Protein 6IEV (pdb70)

Foldseek 3Di:
DFDQPPAEDQAPVRVQVVQLAQFKEKEWEAADDDPCVVVLRVLRVVVCVVDPRYHYYYYHCVNYVVNCVVVVPDDPGKMWIGGNNHTDDIDDDSPCVVVVVSVVVVVDDDD/DFAAEDQEPVRVQVVLLAQQKEKEWEAAPPDVVQVVLRVLVVVLVVVPPSYGYYYYHCVNYVVVCVVVVPDAPGKMWMGGNSRTQDIDHDSCSVVVSVSVVVVVD/DFAAEDQELVVVQVVLLAQQKEKEWEAADVDVCPVVLGVLVVVLVVVPPRYGYYYYHCVNYVVNCVVVVPDDPGKMWMGGNSRTDDIDHDSPVVVVSVSVVVVVD

Sequence (321 aa):
NVKPSPHVIMSLEELREATASNRISVIVFTLPDSKRSNEIKEKLRKLAEVFPDVDTYSVDTSTNPEAREWYNITSVPTFVIEKGGEPLGEVKGPDIDKLRVTLDELLARKLPSPHVIMSLEELREATASNRISVIVFTLPDSKRSNEIKEKLRKLAEVFPDVDTYSVDTSTNPEAREWYNITSVPTFVIEKGGEPLGEVKGPDIDKLRVTLDELLAPSPHVIMSLEELREATASNRISVIVFTLPDSKRSNEIKEKLRKLAEVFPDVDTYSVDTSTNPEAREWYNITSVPTFVIEKGGEPLGEVKGPDIDKLRVTLDELLA

B-factor: mean 55.32, std 21.34, range [22.24, 131.74]

Radius of gyration: 21.72 Å; Cα contacts (8 Å, |Δi|>4): 587; chains: 3; bounding box: 61×36×60 Å

Solvent-accessible surface area: 16791 Å² total; per-residue (Å²): 128,38,144,108,23,13,76,89,4,150,46,34,116,52,0,112,138,25,3,67,41,112,99,18,1,0,0,0,0,15,73,84,140,46,201,92,22,102,109,4,56,88,66,0,86,94,4,6,20,12,8,101,86,8,26,5,24,5,0,41,13,69,100,11,64,110,0,84,105,131,31,119,3,106,58,51,10,1,0,6,0,6,85,34,40,118,92,73,20,80,7,124,22,52,64,19,80,120,0,32,71,27,0,2,82,60,65,16,160,137,122,137,80,6,97,92,5,152,42,32,105,54,0,114,119,20,4,61,42,116,98,10,1,0,0,0,0,6,53,66,109,40,137,168,9,53,107,9,51,74,80,0,50,13,0,18,67,31,13,118,91,11,41,11,27,4,0,31,9,68,95,5,63,104,0,91,128,138,25,119,6,56,4,6,22,3,0,6,1,9,82,32,39,109,90,68,20,104,3,68,0,41,3,20,14,43,0,9,65,30,0,55,116,68,94,121,135,64,4,67,57,1,9,19,35,77,15,0,113,34,14,4,8,13,92,89,15,1,1,0,0,0,5,77,65,131,50,182,160,7,92,100,10,40,92,104,0,87,147,16,12,130,113,10,113,88,11,41,10,27,5,0,40,10,67,49,3,78,74,0,93,124,144,30,108,4,93,58,49,28,1,0,6,0,9,81,8,28,110,91,67,22,85,4,116,20,71,56,19,78,111,0,95,89,35,0,73,134,66,86,117

CATH classification: 3.40.30.10

Secondary structure (DSSP, 8-state):
---SSSEEP--HHHHHHHHTSSSEEEEEEE-TT-TTHHHHHHHHHHHHHH-TTEEEEEEETTT-HHHHHHTT--SSSEEEEEETTEEEEEEESS-HHHHHHHHHHHHSEE-/-PPEEP--HHHHHHHHTSSSEEEEEEE-TT-HHHHHHHHHHHHHHHT-TTEEEEEEETTT-HHHHHHTT--EESEEEEEETTEEEEEEESS-HHHHHHHHHHHH-/--PEEP--HHHHHHHHTSSSEEEEEEE-TT-TTHHHHHHHHHHHHTT-TTEEEEEEETTT-HHHHHHTT--SSSEEEEEETTEEEEEEESS-HHHHHHHHHHHH-

Structure (mmCIF, N/CA/C/O backbone):
data_6IEV
#
_entry.id   6IEV
#
_cell.length_a   124.855
_cell.length_b   124.855
_cell.length_c   58.450
_cell.angle_alpha   90.00
_cell.angle_beta   90.00
_cell.angle_gamma   90.00
#
_symmetry.space_group_name_H-M   'P 43 21 2'
#
loop_
_entity.id
_entity.type
_entity.pdbx_description
1 polymer 'Designed protein'
2 water water
#
loop_
_atom_site.group_PDB
_atom_site.id
_atom_site.type_symbol
_atom_site.label_atom_id
_atom_site.label_alt_id
_atom_site.label_comp_id
_atom_site.label_asym_id
_atom_site.label_entity_id
_atom_site.label_seq_id
_atom_site.pdbx_PDB_ins_code
_atom_site.Cartn_x
_atom_site.Cartn_y
_atom_site.Cartn_z
_atom_site.occupancy
_atom_site.B_iso_or_equiv
_atom_site.auth_seq_id
_atom_site.auth_comp_id
_atom_site.auth_asym_id
_atom_site.auth_atom_id
_atom_site.pdbx_PDB_model_num
ATOM 1 N N . ASN A 1 17 ? 19.805 15.494 6.061 1.00 90.61 17 ASN A N 1
ATOM 2 C CA . ASN A 1 17 ? 19.655 14.476 4.995 1.00 92.72 17 ASN A CA 1
ATOM 3 C C . ASN A 1 17 ? 20.420 14.813 3.695 1.00 83.49 17 ASN A C 1
ATOM 4 O O . ASN A 1 17 ? 21.230 15.763 3.651 1.00 81.39 17 ASN A O 1
ATOM 9 N N . VAL A 1 18 ? 20.161 14.043 2.629 1.00 77.39 18 VAL A N 1
ATOM 10 C CA . VAL A 1 18 ? 20.889 14.124 1.360 1.00 71.03 18 VAL A CA 1
ATOM 11 C C . VAL A 1 18 ? 19.908 14.380 0.212 1.00 71.33 18 VAL A C 1
ATOM 12 O O . VAL A 1 18 ? 18.723 14.035 0.300 1.00 66.46 18 VAL A O 1
ATOM 16 N N . LYS A 1 19 ? 20.408 15.024 -0.878 1.00 69.75 19 LYS A N 1
ATOM 17 C CA . LYS A 1 19 ? 19.680 15.129 -2.144 1.00 74.89 19 LYS A CA 1
ATOM 18 C C . LYS A 1 19 ? 19.179 13.732 -2.508 1.00 72.46 19 LYS A C 1
ATOM 19 O O . LYS A 1 19 ? 19.861 12.741 -2.197 1.00 73.95 19 LYS A O 1
ATOM 25 N N . PRO A 1 20 ? 18.012 13.594 -3.185 1.00 69.52 20 PRO A N 1
ATOM 26 C CA . PRO A 1 20 ? 17.784 12.349 -3.926 1.00 60.35 20 PRO A CA 1
ATOM 27 C C . PRO A 1 20 ? 19.032 12.040 -4.730 1.00 67.84 20 PRO A C 1
ATOM 28 O O . PRO A 1 20 ? 19.412 12.817 -5.610 1.00 72.49 20 PRO A O 1
ATOM 32 N N . SER A 1 21 ? 19.707 10.948 -4.406 1.00 64.81 21 SER A N 1
ATOM 33 C CA . SER A 1 21 ? 20.976 10.687 -5.052 1.00 56.29 21 SER A CA 1
ATOM 34 C C . SER A 1 21 ? 20.968 9.287 -5.637 1.00 55.60 21 SER A C 1
ATOM 35 O O . SER A 1 21 ? 20.270 8.404 -5.125 1.00 55.02 21 SER A O 1
ATOM 38 N N . PRO A 1 22 ? 21.659 9.075 -6.768 1.00 56.00 22 PRO A N 1
ATOM 39 C CA . PRO A 1 22 ? 22.180 10.150 -7.625 1.00 50.07 22 PRO A CA 1
ATOM 40 C C . PRO A 1 22 ? 21.042 10.957 -8.250 1.00 45.97 22 PRO A C 1
ATOM 41 O O . PRO A 1 22 ? 19.958 10.408 -8.470 1.00 46.18 22 PRO A O 1
ATOM 45 N N . HIS A 1 23 ? 21.243 12.253 -8.454 1.00 37.62 23 HIS A N 1
ATOM 46 C CA . HIS A 1 23 ? 20.223 13.062 -9.102 1.00 34.98 23 HIS A CA 1
ATOM 47 C C . HIS A 1 23 ? 20.210 12.746 -10.608 1.00 35.90 23 HIS A C 1
ATOM 48 O O . HIS A 1 23 ? 21.258 12.770 -11.263 1.00 34.31 23 HIS A O 1
ATOM 55 N N . VAL A 1 24 ? 19.048 12.403 -11.153 1.00 35.46 24 VAL A N 1
ATOM 56 C CA . VAL A 1 24 ? 18.974 12.070 -12.577 1.00 40.69 24 VAL A CA 1
ATOM 57 C C . VAL A 1 24 ? 18.971 13.350 -13.424 1.00 39.81 24 VAL A C 1
ATOM 58 O O . VAL A 1 24 ? 18.106 14.218 -13.265 1.00 39.24 24 VAL A O 1
ATOM 62 N N . ILE A 1 25 ? 19.929 13.446 -14.347 1.00 39.02 25 ILE A N 1
ATOM 63 C CA . ILE A 1 25 ? 20.154 14.647 -15.155 1.00 41.16 25 ILE A CA 1
ATOM 64 C C . ILE A 1 25 ? 19.340 14.576 -16.440 1.00 43.03 25 ILE A C 1
ATOM 65 O O . ILE A 1 25 ? 19.308 13.541 -17.118 1.00 53.37 25 ILE A O 1
ATOM 70 N N . MET A 1 26 ? 18.674 15.675 -16.783 1.00 37.03 26 MET A N 1
ATOM 71 C CA . MET A 1 26 ? 17.868 15.697 -17.999 1.00 39.17 26 MET A CA 1
ATOM 72 C C . MET A 1 26 ? 18.552 16.290 -19.227 1.00 38.60 26 MET A C 1
ATOM 73 O O . MET A 1 26 ? 18.131 15.979 -20.340 1.00 38.28 26 MET A O 1
ATOM 78 N N . SER A 1 27 ? 19.573 17.136 -19.083 1.00 36.86 27 SER A N 1
ATOM 79 C CA . SER A 1 27 ? 20.108 17.865 -20.233 1.00 37.87 27 SER A CA 1
ATOM 80 C C . SER A 1 27 ? 21.540 18.281 -19.952 1.00 40.57 27 SER A C 1
ATOM 81 O O . SER A 1 27 ? 21.970 18.383 -18.793 1.00 36.82 27 SER A O 1
ATOM 84 N N . LEU A 1 28 ? 22.253 18.588 -21.038 1.00 38.64 28 LEU A N 1
ATOM 85 C CA . LEU A 1 28 ? 23.611 19.104 -20.912 1.00 38.68 28 LEU A CA 1
ATOM 86 C C . LEU A 1 28 ? 23.629 20.424 -20.150 1.00 45.15 28 LEU A C 1
ATOM 87 O O . LEU A 1 28 ? 24.460 20.619 -19.252 1.00 43.50 28 LEU A O 1
ATOM 92 N N . GLU A 1 29 ? 22.648 21.291 -20.407 1.00 38.87 29 GLU A N 1
ATOM 93 C CA . GLU A 1 29 ? 22.607 22.567 -19.708 1.00 40.51 29 GLU A CA 1
ATOM 94 C C . GLU A 1 29 ? 22.433 22.369 -18.203 1.00 43.33 29 GLU A C 1
ATOM 95 O O . GLU A 1 29 ? 23.103 23.028 -17.402 1.00 43.40 29 GLU A O 1
ATOM 101 N N . GLU A 1 30 ? 21.564 21.448 -17.793 1.00 43.62 30 GLU A N 1
ATOM 102 C CA . GLU A 1 30 ? 21.455 21.171 -16.367 1.00 43.06 30 GLU A CA 1
ATOM 103 C C . GLU A 1 30 ? 22.761 20.609 -15.827 1.00 43.73 30 GLU A C 1
ATOM 104 O O . GLU A 1 30 ? 23.207 20.991 -14.745 1.00 39.61 30 GLU A O 1
ATOM 110 N N . LEU A 1 31 ? 23.402 19.715 -16.579 1.00 45.38 31 LEU A N 1
ATOM 111 C CA . LEU A 1 31 ? 24.622 19.080 -16.092 1.00 46.80 31 LEU A CA 1
ATOM 112 C C . LEU A 1 31 ? 25.761 20.087 -15.945 1.00 47.69 31 LEU A C 1
ATOM 113 O O . LEU A 1 31 ? 26.534 20.019 -14.985 1.00 44.18 31 LEU A O 1
ATOM 118 N N . ARG A 1 32 ? 25.888 21.024 -16.890 1.00 49.56 32 ARG A N 1
ATOM 119 C CA . ARG A 1 32 ? 26.972 22.000 -16.810 1.00 47.97 32 ARG A CA 1
ATOM 120 C C . ARG A 1 32 ? 26.779 22.975 -15.657 1.00 44.90 32 ARG A C 1
ATOM 121 O O . ARG A 1 32 ? 27.749 23.344 -14.991 1.00 50.41 32 ARG A O 1
ATOM 129 N N . GLU A 1 33 ? 25.539 23.391 -15.391 1.00 46.72 33 GLU A N 1
ATOM 130 C CA . GLU A 1 33 ? 25.302 24.255 -14.239 1.00 55.26 33 GLU A CA 1
ATOM 131 C C . GLU A 1 33 ? 25.512 23.510 -12.928 1.00 56.22 33 GLU A C 1
ATOM 132 O O . GLU A 1 33 ? 25.876 24.125 -11.923 1.00 64.42 33 GLU A O 1
ATOM 138 N N . ALA A 1 34 ? 25.247 22.208 -12.895 1.00 53.66 34 ALA A N 1
ATOM 139 C CA . ALA A 1 34 ? 25.497 21.443 -11.681 1.00 49.54 34 ALA A CA 1
ATOM 140 C C . ALA A 1 34 ? 26.987 21.339 -11.388 1.00 56.07 34 ALA A C 1
ATOM 141 O O . ALA A 1 34 ? 27.425 21.577 -10.261 1.00 65.67 34 ALA A O 1
ATOM 143 N N . THR A 1 35 ? 27.780 20.941 -12.376 1.00 59.06 35 THR A N 1
ATOM 144 C CA . THR A 1 35 ? 29.198 20.730 -12.130 1.00 57.77 35 THR A CA 1
ATOM 145 C C . THR A 1 35 ? 29.984 22.023 -11.992 1.00 64.38 35 THR A C 1
ATOM 146 O O . THR A 1 35 ? 31.123 21.976 -11.518 1.00 69.78 35 THR A O 1
ATOM 150 N N . ALA A 1 36 ? 29.415 23.168 -12.373 1.00 59.19 36 ALA A N 1
ATOM 151 C CA . ALA A 1 36 ? 30.148 24.422 -12.238 1.00 61.88 36 ALA A CA 1
ATOM 152 C C . ALA A 1 36 ? 30.391 24.800 -10.781 1.00 66.54 36 ALA A C 1
ATOM 153 O O . ALA A 1 36 ? 31.194 25.702 -10.518 1.00 72.68 36 ALA A O 1
ATOM 155 N N . SER A 1 37 ? 29.711 24.142 -9.845 1.00 53.16 37 SER A N 1
ATOM 156 C CA . SER A 1 37 ? 29.945 24.339 -8.424 1.00 62.55 37 SER A CA 1
ATOM 157 C C . SER A 1 37 ? 31.386 23.993 -8.053 1.00 67.47 37 SER A C 1
ATOM 158 O O . SER A 1 37 ? 32.086 23.257 -8.758 1.00 62.65 37 SER A O 1
ATOM 161 N N . ASN A 1 38 ? 31.823 24.526 -6.914 1.00 67.81 38 ASN A N 1
ATOM 162 C CA . ASN A 1 38 ? 33.137 24.194 -6.385 1.00 63.74 38 ASN A CA 1
ATOM 163 C C . ASN A 1 38 ? 33.116 22.962 -5.492 1.00 52.93 38 ASN A C 1
ATOM 164 O O . ASN A 1 38 ? 34.179 22.510 -5.058 1.00 56.89 38 ASN A O 1
ATOM 169 N N . ARG A 1 39 ? 31.949 22.368 -5.263 1.00 52.44 39 ARG A N 1
ATOM 170 C CA . ARG A 1 39 ? 31.896 21.013 -4.745 1.00 55.54 39 ARG A CA 1
ATOM 171 C C . ARG A 1 39 ? 32.365 20.013 -5.797 1.00 56.25 39 ARG A C 1
ATOM 172 O O . ARG A 1 39 ? 32.470 20.315 -6.985 1.00 65.16 39 ARG A O 1
ATOM 180 N N . ILE A 1 40 ? 32.689 18.818 -5.332 1.00 50.73 40 ILE A N 1
ATOM 181 C CA . ILE A 1 40 ? 33.080 17.723 -6.204 1.00 40.13 40 ILE A CA 1
ATOM 182 C C . ILE A 1 40 ? 31.816 17.018 -6.675 1.00 52.07 40 ILE A C 1
ATOM 183 O O . ILE A 1 40 ? 30.950 16.654 -5.866 1.00 53.42 40 ILE A O 1
ATOM 188 N N . SER A 1 41 ? 31.689 16.867 -7.989 1.00 39.27 41 SER A N 1
ATOM 189 C CA . SER A 1 41 ? 30.585 16.157 -8.609 1.00 42.64 41 SER A CA 1
ATOM 190 C C . SER A 1 41 ? 31.061 14.811 -9.149 1.00 47.89 41 SER A C 1
ATOM 191 O O . SER A 1 41 ? 32.121 14.722 -9.782 1.00 56.31 41 SER A O 1
ATOM 194 N N . VAL A 1 42 ? 30.260 13.775 -8.941 1.00 43.72 42 VAL A N 1
ATOM 195 C CA . VAL A 1 42 ? 30.510 12.460 -9.518 1.00 37.24 42 VAL A CA 1
ATOM 196 C C . VAL A 1 42 ? 29.353 12.111 -10.442 1.00 40.76 42 VAL A C 1
ATOM 197 O O . VAL A 1 42 ? 28.196 12.077 -10.007 1.00 44.45 42 VAL A O 1
ATOM 201 N N . ILE A 1 43 ? 29.654 11.839 -11.708 1.00 39.34 43 ILE A N 1
ATOM 202 C CA . ILE A 1 43 ? 28.628 11.602 -12.721 1.00 40.73 43 ILE A CA 1
ATOM 203 C C . ILE A 1 43 ? 28.824 10.209 -13.287 1.00 37.70 43 ILE A C 1
ATOM 204 O O . ILE A 1 43 ? 29.922 9.866 -13.735 1.00 46.87 43 ILE A O 1
ATOM 209 N N . VAL A 1 44 ? 27.774 9.412 -13.264 1.00 36.01 44 VAL A N 1
ATOM 210 C CA . VAL A 1 44 ? 27.787 8.114 -13.912 1.00 36.11 44 VAL A CA 1
ATOM 211 C C . VAL A 1 44 ? 27.027 8.245 -15.232 1.00 39.12 44 VAL A C 1
ATOM 212 O O . VAL A 1 44 ? 25.899 8.758 -15.268 1.00 37.84 44 VAL A O 1
ATOM 216 N N . PHE A 1 45 ? 27.675 7.842 -16.319 1.00 33.74 45 PHE A N 1
ATOM 217 C CA . PHE A 1 45 ? 27.061 7.782 -17.645 1.00 41.22 45 PHE A CA 1
ATOM 218 C C . PHE A 1 45 ? 26.699 6.333 -17.926 1.00 42.21 45 PHE A C 1
ATOM 219 O O . PHE A 1 45 ? 27.595 5.498 -18.064 1.00 41.68 45 PHE A O 1
ATOM 227 N N . THR A 1 46 ? 25.405 6.047 -18.081 1.00 40.78 46 THR A N 1
ATOM 228 C CA . THR A 1 46 ? 24.920 4.676 -18.195 1.00 50.08 46 THR A CA 1
ATOM 229 C C . THR A 1 46 ? 23.958 4.536 -19.363 1.00 55.94 46 THR A C 1
ATOM 230 O O . THR A 1 46 ? 23.607 5.507 -20.036 1.00 61.97 46 THR A O 1
ATOM 234 N N . LEU A 1 47 ? 23.560 3.287 -19.593 1.00 56.93 47 LEU A N 1
ATOM 235 C CA . LEU A 1 47 ? 22.481 2.839 -20.460 1.00 64.10 47 LEU A CA 1
ATOM 236 C C . LEU A 1 47 ? 21.298 2.376 -19.622 1.00 70.18 47 LEU A C 1
ATOM 237 O O . LEU A 1 47 ? 21.456 2.089 -18.430 1.00 76.68 47 LEU A O 1
ATOM 242 N N . PRO A 1 48 ? 20.073 2.315 -20.199 1.00 76.59 48 PRO A N 1
ATOM 243 C CA . PRO A 1 48 ? 18.874 2.232 -19.350 1.00 88.23 48 PRO A CA 1
ATOM 244 C C . PRO A 1 48 ? 18.888 1.073 -18.367 1.00 111.54 48 PRO A C 1
ATOM 245 O O . PRO A 1 48 ? 18.914 1.321 -17.152 1.00 119.74 48 PRO A O 1
ATOM 249 N N . ASP A 1 49 ? 18.890 -0.184 -18.838 1.00 114.48 49 ASP A N 1
ATOM 250 C CA . ASP A 1 49 ? 18.775 -1.315 -17.918 1.00 110.18 49 ASP A CA 1
ATOM 251 C C . ASP A 1 49 ? 19.842 -2.354 -18.258 1.00 101.68 49 ASP A C 1
ATOM 252 O O . ASP A 1 49 ? 19.635 -3.320 -18.999 1.00 96.88 49 ASP A O 1
ATOM 257 N N . SER A 1 50 ? 21.022 -2.104 -17.706 1.00 102.34 50 SER A N 1
ATOM 258 C CA . SER A 1 50 ? 22.163 -2.999 -17.703 1.00 107.96 50 SER A CA 1
ATOM 259 C C . SER A 1 50 ? 22.196 -3.702 -16.359 1.00 110.32 50 SER A C 1
ATOM 260 O O . SER A 1 50 ? 21.784 -3.166 -15.323 1.00 100.52 50 SER A O 1
ATOM 263 N N . LYS A 1 51 ? 22.715 -4.914 -16.400 1.00 117.46 51 LYS A N 1
ATOM 264 C CA . LYS A 1 51 ? 22.609 -5.842 -15.293 1.00 115.08 51 LYS A CA 1
ATOM 265 C C . LYS A 1 51 ? 23.344 -5.364 -14.030 1.00 110.14 51 LYS A C 1
ATOM 266 O O . LYS A 1 51 ? 23.302 -6.074 -13.011 1.00 108.38 51 LYS A O 1
ATOM 272 N N . ARG A 1 52 ? 24.154 -4.286 -14.116 1.00 108.67 52 ARG A N 1
ATOM 273 C CA . ARG A 1 52 ? 24.741 -3.581 -12.957 1.00 101.66 52 ARG A CA 1
ATOM 274 C C . ARG A 1 52 ? 23.902 -2.451 -12.416 1.00 94.81 52 ARG A C 1
ATOM 275 O O . ARG A 1 52 ? 24.306 -1.836 -11.421 1.00 88.02 52 ARG A O 1
ATOM 283 N N . SER A 1 53 ? 22.906 -2.009 -13.176 1.00 91.77 53 SER A N 1
ATOM 284 C CA . SER A 1 53 ? 22.389 -0.659 -13.000 1.00 90.98 53 SER A CA 1
ATOM 285 C C . SER A 1 53 ? 21.863 -0.426 -11.592 1.00 95.63 53 SER A C 1
ATOM 286 O O . SER A 1 53 ? 22.136 0.618 -10.985 1.00 92.25 53 SER A O 1
ATOM 289 N N . ASN A 1 54 ? 21.136 -1.391 -11.035 1.00 97.71 54 ASN A N 1
ATOM 290 C CA . ASN A 1 54 ? 20.632 -1.186 -9.686 1.00 94.21 54 ASN A CA 1
ATOM 291 C C . ASN A 1 54 ? 21.753 -1.142 -8.655 1.00 94.31 54 ASN A C 1
ATOM 292 O O . ASN A 1 54 ? 21.616 -0.458 -7.636 1.00 99.49 54 ASN A O 1
ATOM 297 N N . GLU A 1 55 ? 22.868 -1.836 -8.888 1.00 86.94 55 GLU A N 1
ATOM 298 C CA . GLU A 1 55 ? 23.984 -1.690 -7.954 1.00 88.32 55 GLU A CA 1
ATOM 299 C C . GLU A 1 55 ? 24.721 -0.383 -8.185 1.00 89.29 55 GLU A C 1
ATOM 300 O O . GLU A 1 55 ? 25.354 0.145 -7.263 1.00 89.45 55 GLU A O 1
ATOM 306 N N . ILE A 1 56 ? 24.714 0.120 -9.419 1.00 96.31 56 ILE A N 1
ATOM 307 C CA . ILE A 1 56 ? 25.395 1.380 -9.675 1.00 82.99 56 ILE A CA 1
ATOM 308 C C . ILE A 1 56 ? 24.667 2.521 -8.969 1.00 67.93 56 ILE A C 1
ATOM 309 O O . ILE A 1 56 ? 25.306 3.387 -8.360 1.00 56.62 56 ILE A O 1
ATOM 314 N N . LYS A 1 57 ? 23.324 2.486 -8.953 1.00 68.93 57 LYS A N 1
ATOM 315 C CA . LYS A 1 57 ? 22.542 3.523 -8.287 1.00 66.03 57 LYS A CA 1
ATOM 316 C C . LYS A 1 57 ? 22.719 3.461 -6.780 1.00 68.18 57 LYS A C 1
ATOM 317 O O . LYS A 1 57 ? 23.003 4.480 -6.143 1.00 64.34 57 LYS A O 1
ATOM 323 N N . GLU A 1 58 ? 22.627 2.261 -6.194 1.00 74.55 58 GLU A N 1
ATOM 324 C CA . GLU A 1 58 ? 22.673 2.157 -4.737 1.00 76.92 58 GLU A CA 1
ATOM 325 C C . GLU A 1 58 ? 24.053 2.517 -4.224 1.00 70.38 58 GLU A C 1
ATOM 326 O O . GLU A 1 58 ? 24.207 3.136 -3.161 1.00 76.07 58 GLU A O 1
ATOM 332 N N . LYS A 1 59 ? 25.081 2.119 -4.959 1.00 61.90 59 LYS A N 1
ATOM 333 C CA . LYS A 1 59 ? 26.419 2.583 -4.625 1.00 65.44 59 LYS A CA 1
ATOM 334 C C . LYS A 1 59 ? 26.614 4.065 -4.733 1.00 64.53 59 LYS A C 1
ATOM 335 O O . LYS A 1 59 ? 27.289 4.675 -3.895 1.00 69.97 59 LYS A O 1
ATOM 341 N N . LEU A 1 60 ? 26.176 4.628 -5.834 1.00 57.63 60 LEU A N 1
ATOM 342 C CA . LEU A 1 60 ? 26.340 6.054 -5.946 1.00 52.24 60 LEU A CA 1
ATOM 343 C C . LEU A 1 60 ? 25.582 6.718 -4.823 1.00 48.93 60 LEU A C 1
ATOM 344 O O . LEU A 1 60 ? 26.014 7.736 -4.284 1.00 46.19 60 LEU A O 1
ATOM 349 N N . ARG A 1 61 ? 24.462 6.128 -4.439 1.00 54.77 61 ARG A N 1
ATOM 350 C CA . ARG A 1 61 ? 23.667 6.713 -3.377 1.00 52.11 61 ARG A CA 1
ATOM 351 C C . ARG A 1 61 ? 24.401 6.665 -2.023 1.00 50.25 61 ARG A C 1
ATOM 352 O O . ARG A 1 61 ? 24.448 7.664 -1.292 1.00 43.78 61 ARG A O 1
ATOM 360 N N . LYS A 1 62 ? 24.972 5.508 -1.659 1.00 55.40 62 LYS A N 1
ATOM 361 C CA . LYS A 1 62 ? 25.702 5.439 -0.387 1.00 60.84 62 LYS A CA 1
ATOM 362 C C . LYS A 1 62 ? 26.895 6.370 -0.392 1.00 56.21 62 LYS A C 1
ATOM 363 O O . LYS A 1 62 ? 27.230 6.978 0.629 1.00 62.85 62 LYS A O 1
ATOM 369 N N . LEU A 1 63 ? 27.558 6.488 -1.531 1.00 50.81 63 LEU A N 1
ATOM 370 C CA . LEU A 1 63 ? 28.731 7.339 -1.571 1.00 47.25 63 LEU A CA 1
ATOM 371 C C . LEU A 1 63 ? 28.355 8.800 -1.361 1.00 57.14 63 LEU A C 1
ATOM 372 O O . LEU A 1 63 ? 29.164 9.578 -0.846 1.00 62.35 63 LEU A O 1
ATOM 377 N N . ALA A 1 64 ? 27.139 9.198 -1.747 1.00 59.92 64 ALA A N 1
ATOM 378 C CA . ALA A 1 64 ? 26.724 10.567 -1.458 1.00 59.11 64 ALA A CA 1
ATOM 379 C C . ALA A 1 64 ? 26.422 10.737 0.022 1.00 58.14 64 ALA A C 1
ATOM 380 O O . ALA A 1 64 ? 26.585 11.834 0.575 1.00 49.91 64 ALA A O 1
ATOM 382 N N . GLU A 1 65 ? 25.954 9.665 0.666 1.00 58.04 65 GLU A N 1
ATOM 383 C CA . GLU A 1 65 ? 25.633 9.733 2.085 1.00 41.97 65 GLU A CA 1
ATOM 384 C C . GLU A 1 65 ? 26.894 9.848 2.928 1.00 47.78 65 GLU A C 1
ATOM 385 O O . GLU A 1 65 ? 26.933 10.622 3.888 1.00 55.66 65 GLU A O 1
ATOM 391 N N . VAL A 1 66 ? 27.954 9.130 2.547 1.00 52.11 66 VAL A N 1
ATOM 392 C CA . VAL A 1 66 ? 29.187 9.082 3.328 1.00 51.47 66 VA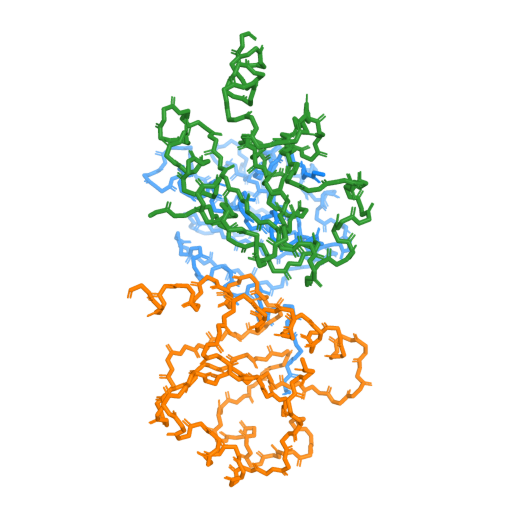L A CA 1
ATOM 393 C C . VAL A 1 66 ? 30.156 10.196 2.974 1.00 53.89 66 VAL A C 1
ATOM 394 O O . VAL A 1 66 ? 31.124 10.429 3.713 1.00 61.87 66 VAL A O 1
ATOM 398 N N . PHE A 1 67 ? 29.878 10.961 1.931 1.00 52.04 67 PHE A N 1
ATOM 399 C CA . PHE A 1 67 ? 30.755 12.046 1.531 1.00 53.98 67 PHE A CA 1
ATOM 400 C C . PHE A 1 67 ? 29.967 13.342 1.530 1.00 68.49 67 PHE A C 1
ATOM 401 O O . PHE A 1 67 ? 29.041 13.511 0.718 1.00 64.51 67 PHE A O 1
ATOM 409 N N . PRO A 1 68 ? 30.310 14.257 2.380 1.00 76.52 68 PRO A N 1
ATOM 410 C CA . PRO A 1 68 ? 29.450 15.416 2.609 1.00 74.02 68 PRO A CA 1
ATOM 411 C C . PRO A 1 68 ? 29.474 16.381 1.442 1.00 61.67 68 PRO A C 1
ATOM 412 O O . PRO A 1 68 ? 28.426 16.851 0.986 1.00 62.45 68 PRO A O 1
ATOM 416 N N . ASP A 1 69 ? 30.680 16.709 0.977 1.00 52.96 69 ASP A N 1
ATOM 417 C CA . ASP A 1 69 ? 30.872 17.726 -0.045 1.00 65.03 69 ASP A CA 1
ATOM 418 C C . ASP A 1 69 ? 30.873 17.154 -1.454 1.00 57.64 69 ASP A C 1
ATOM 419 O O . ASP A 1 69 ? 31.457 17.760 -2.366 1.00 60.14 69 ASP A O 1
ATOM 424 N N . VAL A 1 70 ? 30.220 16.015 -1.664 1.00 50.03 70 VAL A N 1
ATOM 425 C CA . VAL A 1 70 ? 30.244 15.326 -2.946 1.00 51.30 70 VAL A CA 1
ATOM 426 C C . VAL A 1 70 ? 28.811 15.201 -3.436 1.00 49.51 70 VAL A C 1
ATOM 427 O O . VAL A 1 70 ? 27.935 14.756 -2.687 1.00 48.60 70 VAL A O 1
ATOM 431 N N . ASP A 1 71 ? 28.566 15.621 -4.675 1.00 45.12 71 ASP A N 1
ATOM 432 C CA . ASP A 1 71 ? 27.270 15.414 -5.310 1.00 48.85 71 ASP A CA 1
ATOM 433 C C . ASP A 1 71 ? 27.397 14.363 -6.403 1.00 39.44 71 ASP A C 1
ATOM 434 O O . ASP A 1 71 ? 28.407 14.298 -7.105 1.00 37.77 71 ASP A O 1
ATOM 439 N N . THR A 1 72 ? 26.389 13.510 -6.509 1.00 38.26 72 THR A N 1
ATOM 440 C CA . THR A 1 72 ? 26.407 12.414 -7.457 1.00 38.30 72 THR A CA 1
ATOM 441 C C . THR A 1 72 ? 25.291 12.616 -8.469 1.00 40.58 72 THR A C 1
ATOM 442 O O . THR A 1 72 ? 24.188 13.042 -8.112 1.00 37.67 72 THR A O 1
ATOM 446 N N . TYR A 1 73 ? 25.576 12.263 -9.725 1.00 35.65 73 TYR A N 1
ATOM 447 C CA . TYR A 1 73 ? 24.650 12.475 -10.830 1.00 40.10 73 TYR A CA 1
ATOM 448 C C . TYR A 1 73 ? 24.650 11.255 -11.738 1.00 38.14 73 TYR A C 1
ATOM 449 O O . TYR A 1 73 ? 25.640 10.519 -11.823 1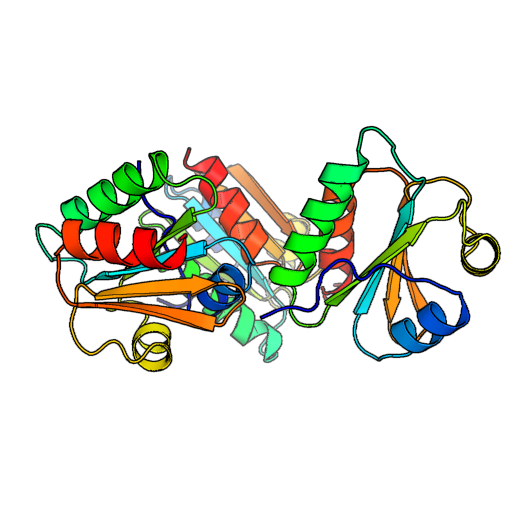.00 33.25 73 TYR A O 1
ATOM 458 N N . SER A 1 74 ? 23.521 11.066 -12.414 1.00 31.76 74 SER A N 1
ATOM 459 C CA . SER A 1 74 ? 23.295 9.970 -13.342 1.00 32.78 74 SER A CA 1
ATOM 460 C C . SER A 1 74 ? 22.863 10.530 -14.697 1.00 37.39 74 SER A C 1
ATOM 461 O O . SER A 1 74 ? 21.922 11.327 -14.775 1.00 38.80 74 SER A O 1
ATOM 464 N N . VAL A 1 75 ? 23.496 10.073 -15.773 1.00 38.04 75 VAL A N 1
ATOM 465 C CA . VAL A 1 75 ? 23.151 10.551 -17.104 1.00 38.92 75 VAL A CA 1
ATOM 466 C C . VAL A 1 75 ? 22.867 9.349 -17.992 1.00 42.96 75 VAL A C 1
ATOM 467 O O . VAL A 1 75 ? 23.765 8.545 -18.260 1.00 40.70 75 VAL A O 1
ATOM 471 N N . ASP A 1 76 ? 21.630 9.223 -18.451 1.00 35.50 76 ASP A N 1
ATOM 472 C CA . ASP A 1 76 ? 21.303 8.147 -19.380 1.00 41.41 76 ASP A CA 1
ATOM 473 C C . ASP A 1 76 ? 21.732 8.570 -20.786 1.00 41.23 76 ASP A C 1
ATOM 474 O O . ASP A 1 76 ? 21.077 9.411 -21.406 1.00 41.00 76 ASP A O 1
ATOM 479 N N . THR A 1 77 ? 22.804 7.961 -21.310 1.00 42.13 77 THR A N 1
ATOM 480 C CA . THR A 1 77 ? 23.322 8.389 -22.606 1.00 44.55 77 THR A CA 1
ATOM 481 C C . THR A 1 77 ? 22.359 8.108 -23.750 1.00 49.07 77 THR A C 1
ATOM 482 O O . THR A 1 77 ? 22.480 8.751 -24.798 1.00 56.26 77 THR A O 1
ATOM 486 N N . SER A 1 78 ? 21.425 7.163 -23.595 1.00 43.86 78 SER A N 1
ATOM 487 C CA . SER A 1 78 ? 20.548 6.846 -24.722 1.00 46.68 78 SER A CA 1
ATOM 488 C C . SER A 1 78 ? 19.536 7.952 -24.976 1.00 45.36 78 SER A C 1
ATOM 489 O O . SER A 1 78 ? 18.974 8.011 -26.071 1.00 46.97 78 SER A O 1
ATOM 492 N N . THR A 1 79 ? 19.236 8.776 -23.968 1.00 46.29 79 THR A N 1
ATOM 493 C CA . THR A 1 79 ? 18.392 9.957 -24.129 1.00 49.59 79 THR A CA 1
ATOM 494 C C . THR A 1 79 ? 19.153 11.278 -24.002 1.00 46.83 79 THR A C 1
ATOM 495 O O . THR A 1 79 ? 18.535 12.341 -24.082 1.00 40.22 79 THR A O 1
ATOM 499 N N . ASN A 1 80 ? 20.469 11.241 -23.782 1.00 39.77 80 ASN A N 1
ATOM 500 C CA . ASN A 1 80 ? 21.297 12.442 -23.648 1.00 48.26 80 ASN A CA 1
ATOM 501 C C . ASN A 1 80 ? 22.550 12.340 -24.523 1.00 45.52 80 ASN A C 1
ATOM 502 O O . ASN A 1 80 ? 23.671 12.306 -24.018 1.00 44.03 80 ASN A O 1
ATOM 507 N N . PRO A 1 81 ? 22.395 12.313 -25.846 1.00 46.02 81 PRO A N 1
ATOM 508 C CA . PRO A 1 81 ? 23.610 12.224 -26.685 1.00 47.70 81 PRO A CA 1
ATOM 509 C C . PRO A 1 81 ? 24.518 13.452 -26.592 1.00 50.19 81 PRO A C 1
ATOM 510 O O . PRO A 1 81 ? 25.747 13.308 -26.630 1.00 52.58 81 PRO A O 1
ATOM 514 N N . GLU A 1 82 ? 23.965 14.644 -26.405 1.00 47.14 82 GLU A N 1
ATOM 515 C CA . GLU A 1 82 ? 24.806 15.831 -26.270 1.00 51.78 82 GLU A CA 1
ATOM 516 C C . GLU A 1 82 ? 25.701 15.754 -25.017 1.00 53.53 82 GLU A C 1
ATOM 517 O O . GLU A 1 82 ? 26.870 16.168 -25.050 1.00 48.07 82 GLU A O 1
ATOM 523 N N . ALA A 1 83 ? 25.182 15.225 -23.900 1.00 40.80 83 ALA A N 1
ATOM 524 C CA . ALA A 1 83 ? 26.048 15.077 -22.727 1.00 39.79 83 ALA A CA 1
ATOM 525 C C . ALA A 1 83 ? 27.097 13.993 -22.957 1.00 41.05 83 ALA A C 1
ATOM 526 O O . ALA A 1 83 ? 28.261 14.157 -22.577 1.00 42.75 83 ALA A O 1
ATOM 528 N N . ARG A 1 84 ? 26.716 12.893 -23.617 1.00 39.79 84 ARG A N 1
ATOM 529 C CA . ARG A 1 84 ? 27.696 11.866 -23.975 1.00 46.12 84 ARG A CA 1
ATOM 530 C C . ARG A 1 84 ? 28.820 12.441 -24.834 1.00 51.05 84 ARG A C 1
ATOM 531 O O . ARG A 1 84 ? 30.000 12.134 -24.622 1.00 49.87 84 ARG A O 1
ATOM 539 N N . GLU A 1 85 ? 28.466 13.234 -25.845 1.00 48.49 85 GLU A N 1
ATOM 540 C CA . GLU A 1 85 ? 29.477 13.826 -26.717 1.00 44.63 85 GLU A CA 1
ATOM 541 C C . GLU A 1 85 ? 30.352 14.818 -25.955 1.00 49.15 85 GLU A C 1
ATOM 542 O O . GLU A 1 85 ? 31.580 14.805 -26.093 1.00 52.76 85 GLU A O 1
ATOM 548 N N . TRP A 1 86 ? 29.731 15.677 -25.141 1.00 44.53 86 TRP A N 1
ATOM 549 C CA . TRP A 1 86 ? 30.450 16.767 -24.493 1.00 52.14 86 TRP A CA 1
ATOM 550 C C . TRP A 1 86 ? 31.558 16.255 -23.587 1.00 50.66 86 TRP A C 1
ATOM 551 O O . TRP A 1 86 ? 32.631 16.856 -23.508 1.00 55.53 86 TRP A O 1
ATOM 562 N N . TYR A 1 87 ? 31.292 15.190 -22.851 1.00 45.47 87 TYR A N 1
ATOM 563 C CA . TYR A 1 87 ? 32.264 14.602 -21.945 1.00 42.65 87 TYR A CA 1
ATOM 564 C C . TYR A 1 87 ? 33.072 13.485 -22.583 1.00 50.56 87 TYR A C 1
ATOM 565 O O . TYR A 1 87 ? 33.811 12.794 -21.876 1.00 53.27 87 TYR A O 1
ATOM 574 N N . ASN A 1 88 ? 32.942 13.286 -23.899 1.00 50.57 88 ASN A N 1
ATOM 575 C CA . ASN A 1 88 ? 33.767 12.326 -24.630 1.00 53.36 88 ASN A CA 1
ATOM 576 C C . AS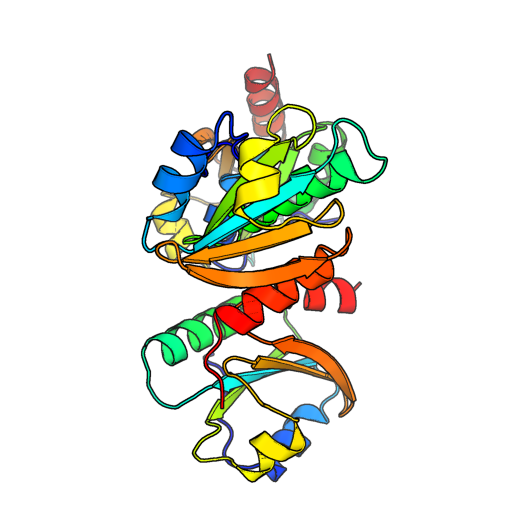N A 1 88 ? 33.680 10.921 -24.035 1.00 53.72 88 ASN A C 1
ATOM 577 O O . ASN A 1 88 ? 34.689 10.250 -23.815 1.00 56.55 88 ASN A O 1
ATOM 582 N N . ILE A 1 89 ? 32.455 10.471 -23.786 1.00 58.55 89 ILE A N 1
ATOM 583 C CA . ILE A 1 89 ? 32.226 9.158 -23.190 1.00 58.65 89 ILE A CA 1
ATOM 584 C C . ILE A 1 89 ? 32.305 8.109 -24.289 1.00 64.97 89 ILE A C 1
ATOM 585 O O . ILE A 1 89 ? 31.474 8.090 -25.204 1.00 66.14 89 ILE A O 1
ATOM 590 N N . THR A 1 90 ? 33.261 7.194 -24.160 1.00 61.68 90 THR A N 1
ATOM 591 C CA . THR A 1 90 ? 33.514 6.199 -25.185 1.00 68.27 90 THR A CA 1
ATOM 592 C C . THR A 1 90 ? 32.948 4.824 -24.850 1.00 72.34 90 THR A C 1
ATOM 593 O O . THR A 1 90 ? 32.771 4.008 -25.759 1.00 79.79 90 THR A O 1
ATOM 597 N N . SER A 1 91 ? 32.647 4.548 -23.587 1.00 71.91 91 SER A N 1
ATOM 598 C CA . SER A 1 91 ? 31.959 3.318 -23.222 1.00 70.21 91 SER A CA 1
ATOM 599 C C . SER A 1 91 ? 31.143 3.579 -21.966 1.00 65.57 91 SER A C 1
ATOM 600 O O . SER A 1 91 ? 31.402 4.526 -21.226 1.00 53.71 91 SER A O 1
ATOM 603 N N . VAL A 1 92 ? 30.144 2.735 -21.737 1.00 67.35 92 VAL A N 1
ATOM 604 C CA . VAL A 1 92 ? 29.324 2.850 -20.539 1.00 62.98 92 VAL A CA 1
ATOM 605 C C . VAL A 1 92 ? 29.419 1.528 -19.787 1.00 67.66 92 VAL A C 1
ATOM 606 O O . VAL A 1 92 ? 29.667 0.484 -20.403 1.00 77.41 92 VAL A O 1
ATOM 610 N N . PRO A 1 93 ? 29.285 1.526 -18.458 1.00 65.22 93 PRO A N 1
ATOM 611 C CA . PRO A 1 93 ? 29.171 2.756 -17.671 1.00 61.51 93 PRO A CA 1
ATOM 612 C C . PRO A 1 93 ? 30.525 3.410 -17.478 1.00 62.45 93 PRO A C 1
ATOM 613 O O . PRO A 1 93 ? 31.544 2.725 -17.449 1.00 72.75 93 PRO A O 1
ATOM 617 N N . THR A 1 94 ? 30.530 4.733 -17.385 1.00 59.10 94 THR A N 1
ATOM 618 C CA . THR A 1 94 ? 31.727 5.496 -17.068 1.00 55.25 94 THR A CA 1
ATOM 619 C C . THR A 1 94 ? 31.394 6.493 -15.972 1.00 51.12 94 THR A C 1
ATOM 620 O O . THR A 1 94 ? 30.312 7.086 -15.968 1.00 51.36 94 THR A O 1
ATOM 624 N N . PHE A 1 95 ? 32.332 6.667 -15.049 1.00 48.21 95 PHE A N 1
ATOM 625 C CA . PHE A 1 95 ? 32.250 7.666 -14.005 1.00 40.39 95 PHE A CA 1
ATOM 626 C C . PHE A 1 95 ? 33.193 8.814 -14.318 1.00 41.67 95 PHE A C 1
ATOM 627 O O . PHE A 1 95 ? 34.346 8.591 -14.683 1.00 49.45 95 PHE A O 1
ATOM 635 N N . VAL A 1 96 ? 32.715 10.040 -14.137 1.00 39.13 96 VAL A N 1
ATOM 636 C CA . VAL A 1 96 ? 33.530 11.241 -14.275 1.00 33.93 96 VAL A CA 1
ATOM 637 C C . VAL A 1 96 ? 33.487 12.002 -12.956 1.00 42.69 96 VAL A C 1
ATOM 638 O O . VAL A 1 96 ? 32.418 12.140 -12.347 1.00 42.11 96 VAL A O 1
ATOM 642 N N . ILE A 1 97 ? 34.642 12.467 -12.499 1.00 37.44 97 ILE A N 1
ATOM 643 C CA . ILE A 1 97 ? 34.726 13.282 -11.295 1.00 43.64 97 ILE A CA 1
ATOM 644 C C . ILE A 1 97 ? 35.112 14.693 -11.700 1.00 48.57 97 ILE A C 1
ATOM 645 O O . ILE A 1 97 ? 36.137 14.892 -12.360 1.00 55.84 97 ILE A O 1
ATOM 650 N N . GLU A 1 98 ? 34.313 15.673 -11.280 1.00 47.24 98 GLU A N 1
ATOM 651 C CA . GLU A 1 98 ? 34.515 17.054 -11.679 1.00 45.94 98 GLU A CA 1
ATOM 652 C C . GLU A 1 98 ? 34.510 17.967 -10.464 1.00 45.83 98 GLU A C 1
ATOM 653 O O . GLU A 1 98 ? 33.886 17.672 -9.441 1.00 46.60 98 GLU A O 1
ATOM 659 N N . LYS A 1 99 ? 35.184 19.103 -10.605 1.00 52.43 99 LYS A N 1
ATOM 660 C CA . LYS A 1 99 ? 35.130 20.167 -9.614 1.00 52.60 99 LYS A CA 1
ATOM 661 C C . LYS A 1 99 ? 35.329 21.483 -10.344 1.00 53.80 99 LYS A C 1
ATOM 662 O O . LYS A 1 99 ? 36.248 21.599 -11.158 1.00 62.05 99 LYS A O 1
ATOM 668 N N . GLY A 1 100 ? 34.433 22.434 -10.111 1.00 52.10 100 GLY A N 1
ATOM 669 C CA . GLY A 1 100 ? 34.517 23.707 -10.820 1.00 62.00 100 GLY A CA 1
ATOM 670 C C . GLY A 1 100 ? 34.582 23.571 -12.325 1.00 74.42 100 GLY A C 1
ATOM 671 O O . GLY A 1 100 ? 35.337 24.300 -12.987 1.00 85.39 100 GLY A O 1
ATOM 672 N N . GLY A 1 101 ? 33.826 22.629 -12.889 1.00 68.93 101 GLY A N 1
ATOM 673 C CA . GLY A 1 101 ? 33.791 22.436 -14.324 1.00 69.66 101 GLY A CA 1
ATOM 674 C C . GLY A 1 101 ? 35.012 21.769 -14.922 1.00 70.92 101 GLY A C 1
ATOM 675 O O . GLY A 1 101 ? 35.038 21.537 -16.135 1.00 78.08 101 GLY A O 1
ATOM 676 N N . GLU A 1 102 ? 35.999 21.424 -14.121 1.00 65.74 102 GLU A N 1
ATOM 677 C CA . GLU A 1 102 ? 37.200 20.784 -14.610 1.00 67.19 102 GLU A CA 1
ATOM 678 C C . GLU A 1 102 ? 37.218 19.318 -14.201 1.00 67.49 102 GLU A C 1
ATOM 679 O O . GLU A 1 102 ? 36.874 18.985 -13.059 1.00 66.23 102 GLU A O 1
ATOM 685 N N . PRO A 1 103 ? 37.571 18.418 -15.116 1.00 68.29 103 PRO A N 1
ATOM 686 C CA . PRO A 1 103 ? 37.626 16.991 -14.776 1.00 64.83 103 PRO A CA 1
ATOM 687 C C . PRO A 1 103 ? 38.864 16.652 -13.958 1.00 65.69 103 PRO A C 1
ATOM 688 O O . PRO A 1 103 ? 39.983 17.036 -14.308 1.00 65.30 103 PRO A O 1
ATOM 692 N N . LEU A 1 104 ? 38.643 15.918 -12.863 1.00 59.88 104 LEU A N 1
ATOM 693 C CA . LEU A 1 104 ? 39.694 15.454 -11.969 1.00 55.16 104 LEU A CA 1
ATOM 694 C C . LEU A 1 104 ? 39.978 13.970 -12.078 1.00 59.46 104 LEU A C 1
ATOM 695 O O . LEU A 1 104 ? 40.978 13.512 -11.515 1.00 63.61 104 LEU A O 1
ATOM 700 N N . GLY A 1 105 ? 39.105 13.204 -12.715 1.00 60.16 105 GLY A N 1
ATOM 701 C CA . GLY A 1 105 ? 39.309 11.771 -12.799 1.00 59.44 105 GLY A CA 1
ATOM 702 C C . GLY A 1 105 ? 38.176 11.093 -13.540 1.00 61.95 105 GLY A C 1
ATOM 703 O O . GLY A 1 105 ? 37.079 11.647 -13.705 1.00 56.91 105 GLY A O 1
ATOM 704 N N . GLU A 1 106 ? 38.457 9.860 -13.958 1.00 55.53 106 GLU A N 1
ATOM 705 C CA . GLU A 1 106 ? 37.515 9.064 -14.723 1.00 48.57 106 GLU A CA 1
ATOM 706 C C . GLU A 1 106 ? 37.743 7.597 -14.382 1.00 51.21 106 GLU A C 1
ATOM 707 O O . GLU A 1 106 ? 38.887 7.151 -14.294 1.00 55.21 106 GLU A O 1
ATOM 713 N N . VAL A 1 107 ? 36.659 6.840 -14.222 1.00 55.08 107 VAL A N 1
ATOM 714 C CA . VAL A 1 107 ? 36.748 5.413 -13.942 1.00 55.81 107 VAL A CA 1
ATOM 715 C C . VAL A 1 107 ? 35.899 4.678 -14.961 1.00 53.53 107 VAL A C 1
ATOM 716 O O . VAL A 1 107 ? 34.668 4.821 -14.987 1.00 58.04 107 VAL A O 1
ATOM 720 N N . LYS A 1 108 ? 36.555 3.877 -15.780 1.00 58.61 108 LYS A N 1
ATOM 721 C CA . LYS A 1 108 ? 35.906 3.187 -16.883 1.00 68.06 108 LYS A CA 1
ATOM 722 C C . LYS A 1 108 ? 35.531 1.792 -16.436 1.00 72.49 108 LYS A C 1
ATOM 723 O O . LYS A 1 108 ? 36.320 1.110 -15.778 1.00 75.88 108 LYS A O 1
ATOM 729 N N . GLY A 1 109 ? 34.295 1.426 -16.703 1.00 72.92 109 GLY A N 1
ATOM 730 C CA . GLY A 1 109 ? 33.817 0.137 -16.344 1.00 76.61 109 GLY A CA 1
ATOM 731 C C . GLY A 1 109 ? 32.938 0.253 -15.137 1.00 81.74 109 GLY A C 1
ATOM 732 O O . GLY A 1 109 ? 32.839 1.306 -14.509 1.00 89.16 109 GLY A O 1
ATOM 733 N N . PRO A 1 110 ? 32.273 -0.841 -14.797 1.00 89.36 110 PRO A N 1
ATOM 734 C CA . PRO A 1 110 ? 31.307 -0.829 -13.698 1.00 92.31 110 PRO A CA 1
ATOM 735 C C . PRO A 1 110 ? 32.048 -1.061 -12.397 1.00 97.66 110 PRO A C 1
ATOM 736 O O . PRO A 1 110 ? 31.499 -1.600 -11.426 1.00 101.93 110 PRO A O 1
ATOM 740 N N . ASP A 1 111 ? 33.287 -0.582 -12.316 1.00 89.93 111 ASP A N 1
ATOM 741 C CA . ASP A 1 111 ? 34.097 -0.891 -11.145 1.00 87.20 111 ASP A CA 1
ATOM 742 C C . ASP A 1 111 ? 33.993 0.325 -10.235 1.00 81.19 111 ASP A C 1
ATOM 743 O O . ASP A 1 111 ? 34.741 1.279 -10.345 1.00 81.96 111 ASP A O 1
ATOM 748 N N . ILE A 1 112 ? 32.933 0.335 -9.433 1.00 77.14 112 ILE A N 1
ATOM 749 C CA . ILE A 1 112 ? 32.648 1.368 -8.444 1.00 81.87 112 ILE A CA 1
ATOM 750 C C . ILE A 1 112 ? 33.541 1.226 -7.207 1.00 81.18 112 ILE A C 1
ATOM 751 O O . ILE A 1 112 ? 33.881 2.238 -6.592 1.00 82.85 112 ILE A O 1
ATOM 756 N N . ASP A 1 113 ? 33.953 0.005 -6.818 1.00 78.27 113 ASP A N 1
ATOM 757 C CA . ASP A 1 113 ? 35.063 -0.038 -5.848 1.00 77.44 113 ASP A CA 1
ATOM 758 C C . ASP A 1 113 ? 36.237 0.795 -6.323 1.00 70.73 113 ASP A C 1
ATOM 759 O O . ASP A 1 113 ? 36.794 1.583 -5.553 1.00 62.64 113 ASP A O 1
ATOM 764 N N . LYS A 1 114 ? 36.530 0.748 -7.619 1.00 61.03 114 LYS A N 1
ATOM 765 C CA . LYS A 1 114 ? 37.559 1.615 -8.149 1.00 53.33 114 LYS A CA 1
ATOM 766 C C . LYS A 1 114 ? 37.178 3.059 -7.975 1.00 53.22 114 LYS A C 1
ATOM 767 O O . LYS A 1 114 ? 38.033 3.907 -7.692 1.00 51.88 114 LYS A O 1
ATOM 773 N N . LEU A 1 115 ? 35.886 3.343 -8.118 1.00 51.76 115 LEU A N 1
ATOM 774 C CA . LEU A 1 115 ? 35.442 4.722 -8.074 1.00 52.99 115 LEU A CA 1
ATOM 775 C C . LEU A 1 115 ? 35.677 5.319 -6.697 1.00 39.57 115 LEU A C 1
ATOM 776 O O . LEU A 1 115 ? 36.261 6.401 -6.575 1.00 44.30 115 LEU A O 1
ATOM 781 N N . ARG A 1 116 ? 35.270 4.607 -5.644 1.00 44.55 116 ARG A N 1
ATOM 782 C CA . ARG A 1 116 ? 35.517 5.106 -4.290 1.00 42.38 116 ARG A CA 1
ATOM 783 C C . ARG A 1 116 ? 37.013 5.273 -4.024 1.00 41.88 116 ARG A C 1
ATOM 784 O O . ARG A 1 116 ? 37.442 6.287 -3.457 1.00 43.40 116 ARG A O 1
ATOM 792 N N . VAL A 1 117 ? 37.826 4.297 -4.441 1.00 47.54 117 VAL A N 1
ATOM 793 C CA . VAL A 1 117 ? 39.275 4.403 -4.249 1.00 41.59 117 VAL A CA 1
ATOM 794 C C . VAL A 1 117 ? 39.815 5.628 -4.966 1.00 44.37 117 VAL A C 1
ATOM 795 O O . VAL A 1 117 ? 40.591 6.413 -4.405 1.00 48.02 117 VAL A O 1
ATOM 799 N N . THR A 1 118 ? 39.399 5.818 -6.219 1.00 50.67 118 THR A N 1
ATOM 800 C CA . THR A 1 118 ? 39.861 6.967 -6.990 1.00 41.10 118 THR A CA 1
ATOM 801 C C . THR A 1 118 ? 39.459 8.268 -6.319 1.00 45.39 118 THR A C 1
ATOM 802 O O . THR A 1 118 ? 40.250 9.221 -6.248 1.00 47.31 118 THR A O 1
ATOM 806 N N . LEU A 1 119 ? 38.216 8.331 -5.835 1.00 44.07 119 LEU A N 1
ATOM 807 C CA . LEU A 1 119 ? 37.734 9.543 -5.188 1.00 42.20 119 LEU A CA 1
ATOM 808 C C . LEU A 1 119 ? 38.516 9.821 -3.915 1.00 41.41 119 LEU A C 1
ATOM 809 O O . LEU A 1 119 ? 38.901 10.966 -3.655 1.00 41.35 119 LEU A O 1
ATOM 814 N N . ASP A 1 120 ? 38.793 8.777 -3.124 1.00 42.53 120 ASP A N 1
ATOM 815 C CA . ASP A 1 120 ? 39.561 8.972 -1.893 1.00 38.94 120 ASP A CA 1
ATOM 816 C C . ASP A 1 120 ? 40.944 9.539 -2.197 1.00 38.09 120 ASP A C 1
ATOM 817 O O . ASP A 1 120 ? 41.421 10.454 -1.511 1.00 41.44 120 ASP A O 1
ATOM 822 N N . GLU A 1 121 ? 41.573 9.038 -3.258 1.00 39.70 121 GLU A N 1
ATOM 823 C CA . GLU A 1 121 ? 42.889 9.515 -3.657 1.00 48.72 121 GLU A CA 1
ATOM 824 C C . GLU A 1 121 ? 42.833 10.958 -4.150 1.00 48.36 121 GLU A C 1
ATOM 825 O O . GLU A 1 121 ? 43.781 11.726 -3.943 1.00 50.01 121 GLU A O 1
ATOM 831 N N . LEU A 1 122 ? 41.719 11.366 -4.766 1.00 47.60 122 LEU A N 1
ATOM 832 C CA . LEU A 1 122 ? 41.585 12.768 -5.147 1.00 44.33 122 LEU A CA 1
ATOM 833 C C . LEU A 1 122 ? 41.410 13.666 -3.935 1.00 41.31 122 LEU A C 1
ATOM 834 O O . LEU A 1 122 ? 41.925 14.787 -3.924 1.00 45.27 122 LEU A O 1
ATOM 839 N N . LEU A 1 123 ? 40.694 13.199 -2.907 1.00 44.17 123 LEU A N 1
ATOM 840 C CA . LEU A 1 123 ? 40.546 14.003 -1.695 1.00 48.10 123 LEU A CA 1
ATOM 841 C C . LEU A 1 123 ? 41.812 14.020 -0.854 1.00 43.54 123 LEU A C 1
ATOM 842 O O . LEU A 1 123 ? 41.971 14.919 -0.030 1.00 43.13 123 LEU A O 1
ATOM 847 N N . ALA A 1 124 ? 42.746 13.112 -1.106 1.00 43.35 124 ALA A N 1
ATOM 848 C CA . ALA A 1 124 ? 43.973 13.065 -0.332 1.00 44.22 124 ALA A CA 1
ATOM 849 C C . ALA A 1 124 ? 44.941 14.146 -0.800 1.00 49.09 124 ALA A C 1
ATOM 850 O O . ALA A 1 124 ? 44.730 14.807 -1.814 1.00 51.95 124 ALA A O 1
ATOM 852 N N . ARG A 1 125 ? 46.013 14.329 -0.039 1.00 51.14 125 ARG A N 1
ATOM 853 C CA . ARG A 1 125 ? 47.091 15.235 -0.408 1.00 51.23 125 ARG A CA 1
ATOM 854 C C . ARG A 1 125 ? 48.287 14.392 -0.842 1.00 51.76 125 ARG A C 1
ATOM 855 O O . ARG A 1 125 ? 48.808 13.607 -0.042 1.00 46.81 125 ARG A O 1
ATOM 863 N N . LYS A 1 126 ? 48.698 14.532 -2.109 1.00 36.12 126 LYS A N 1
ATOM 864 C CA . LYS A 1 126 ? 49.810 13.734 -2.614 1.00 48.94 126 LYS A CA 1
ATOM 865 C C . LYS A 1 126 ? 51.110 14.137 -1.915 1.00 53.05 126 LYS A C 1
ATOM 866 O O . LYS A 1 126 ? 51.315 15.299 -1.572 1.00 56.84 126 LYS A O 1
ATOM 872 N N . LEU A 1 127 ? 51.974 13.142 -1.688 1.00 56.37 127 LEU A N 1
ATOM 873 C CA . LEU A 1 127 ? 53.246 13.251 -0.941 1.00 58.83 127 LEU A CA 1
ATOM 874 C C . LEU A 1 127 ? 53.030 13.279 0.578 1.00 64.64 127 LEU A C 1
ATOM 875 O O . LEU A 1 127 ? 53.110 12.248 1.254 1.00 61.62 127 LEU A O 1
ATOM 880 N N . PRO B 1 20 ? 41.558 7.498 24.254 1.00 71.42 20 PRO B N 1
ATOM 881 C CA . PRO B 1 20 ? 42.924 8.048 24.225 1.00 75.80 20 PRO B CA 1
ATOM 882 C C . PRO B 1 20 ? 43.416 8.303 22.797 1.00 78.56 20 PRO B C 1
ATOM 883 O O . PRO B 1 20 ? 43.463 7.359 21.996 1.00 80.55 20 PRO B O 1
ATOM 887 N N . SER B 1 21 ? 43.721 9.575 22.475 1.00 75.95 21 SER B N 1
ATOM 888 C CA . SER B 1 21 ? 44.110 10.020 21.137 1.00 69.39 21 SER B CA 1
ATOM 889 C C . SER B 1 21 ? 45.158 9.057 20.602 1.00 59.20 21 SER B C 1
ATOM 890 O O . SER B 1 21 ? 45.874 8.433 21.396 1.00 63.26 21 SER B O 1
ATOM 893 N N . PRO B 1 22 ? 45.286 8.888 19.292 1.00 51.32 22 PRO B N 1
ATOM 894 C CA . PRO B 1 22 ? 46.237 7.884 18.807 1.00 48.09 22 PRO B CA 1
ATOM 895 C C . PRO B 1 22 ? 47.642 8.224 19.286 1.00 40.82 22 PRO B C 1
ATOM 896 O O . PRO B 1 22 ? 48.042 9.386 19.323 1.00 46.55 22 PRO B O 1
ATOM 900 N N . HIS B 1 23 ? 48.400 7.189 19.637 1.00 29.72 23 HIS B N 1
ATOM 901 C CA . HIS B 1 23 ? 49.752 7.394 20.134 1.00 30.79 23 HIS B CA 1
ATOM 902 C C . HIS B 1 23 ? 50.662 7.875 19.006 1.00 37.07 23 HIS B C 1
ATOM 903 O O . HIS B 1 23 ? 50.707 7.263 17.939 1.00 30.05 23 HIS B O 1
ATOM 910 N N . VAL B 1 24 ? 51.374 8.977 19.238 1.00 35.50 24 VAL B N 1
ATOM 911 C CA . VAL B 1 24 ? 52.282 9.562 18.253 1.00 31.87 24 VAL B CA 1
ATOM 912 C C . VAL B 1 24 ? 53.580 8.757 18.180 1.00 37.74 24 VAL B C 1
ATOM 913 O O . VAL B 1 24 ? 54.257 8.547 19.191 1.00 29.55 24 VAL B O 1
ATOM 917 N N . ILE B 1 25 ? 53.945 8.321 16.972 1.00 31.62 25 ILE B N 1
ATOM 918 C CA . ILE B 1 25 ? 55.067 7.404 16.755 1.00 29.58 25 ILE B CA 1
ATOM 919 C C . ILE B 1 25 ? 56.359 8.184 16.533 1.00 35.79 25 ILE B C 1
ATOM 920 O O . ILE B 1 25 ? 56.386 9.158 15.775 1.00 38.35 25 ILE B O 1
ATOM 925 N N . MET B 1 26 ? 57.451 7.734 17.178 1.00 32.26 26 MET B N 1
ATOM 926 C CA . MET B 1 26 ? 58.752 8.391 17.061 1.00 35.71 26 MET B CA 1
ATOM 927 C C . MET B 1 26 ? 59.601 7.852 15.916 1.00 31.28 26 MET B C 1
ATOM 928 O O . MET B 1 26 ? 60.442 8.577 15.381 1.00 37.09 26 MET B O 1
ATOM 933 N N . SER B 1 27 ? 59.420 6.599 15.529 1.00 26.57 27 SER B N 1
ATOM 934 C CA . SER B 1 27 ? 60.388 5.990 14.628 1.00 33.29 27 SER B CA 1
ATOM 935 C C . SER B 1 27 ? 59.784 4.758 13.989 1.00 30.28 27 SER B C 1
ATOM 936 O O . SER B 1 27 ? 58.813 4.188 14.492 1.00 27.17 27 SER B O 1
ATOM 939 N N . LEU B 1 28 ? 60.418 4.311 12.909 1.00 27.21 28 LEU B N 1
ATOM 940 C CA . LEU B 1 28 ? 60.016 3.046 12.318 1.00 29.34 28 LEU B CA 1
ATOM 941 C C . LEU B 1 28 ? 60.201 1.905 13.302 1.00 30.35 28 LEU B C 1
ATOM 942 O O . LEU B 1 28 ? 59.367 0.999 13.380 1.00 32.73 28 LEU B O 1
ATOM 947 N N . GLU B 1 29 ? 61.273 1.938 14.091 1.00 34.65 29 GLU B N 1
ATOM 948 C CA . GLU B 1 29 ? 61.499 0.835 15.020 1.00 28.67 29 GLU B CA 1
ATOM 949 C C . GLU B 1 29 ? 60.374 0.746 16.045 1.00 28.07 29 GLU B C 1
ATOM 950 O O . GLU B 1 29 ? 59.868 -0.345 16.341 1.00 26.73 29 GLU B O 1
ATOM 956 N N . GLU B 1 30 ? 59.935 1.886 16.566 1.00 27.40 30 GLU B N 1
ATOM 957 C CA . GLU B 1 30 ? 58.816 1.854 17.501 1.00 31.69 30 GLU B CA 1
ATOM 958 C C . GLU B 1 30 ? 57.569 1.299 16.829 1.00 30.80 30 GLU B C 1
ATOM 959 O O . GLU B 1 30 ? 56.858 0.469 17.411 1.00 30.39 30 GLU B O 1
ATOM 965 N N . LEU B 1 31 ? 57.317 1.715 15.575 1.00 33.84 31 LEU B N 1
ATOM 966 C CA . LEU B 1 31 ? 56.099 1.314 14.869 1.00 23.40 31 LEU B CA 1
ATOM 967 C C . LEU B 1 31 ? 56.079 -0.182 14.597 1.00 27.84 31 LEU B C 1
ATOM 968 O O . LEU B 1 31 ? 55.038 -0.836 14.722 1.00 33.05 31 LEU B O 1
ATOM 973 N N . ARG B 1 32 ? 57.220 -0.742 14.223 1.00 23.96 32 ARG B N 1
ATOM 974 C CA . ARG B 1 32 ? 57.273 -2.172 13.974 1.00 26.64 32 ARG B CA 1
ATOM 975 C C . ARG B 1 32 ? 57.088 -2.966 15.256 1.00 30.94 32 ARG B C 1
ATOM 976 O O . ARG B 1 32 ? 56.471 -4.035 15.243 1.00 39.71 32 ARG B O 1
ATOM 984 N N . GLU B 1 33 ? 57.606 -2.459 16.374 1.00 33.62 33 GLU B N 1
ATOM 985 C CA . GLU B 1 33 ? 57.400 -3.150 17.639 1.00 38.37 33 GLU B CA 1
ATOM 986 C C . GLU B 1 33 ? 55.945 -3.064 18.083 1.00 34.50 33 GLU B C 1
ATOM 987 O O . GLU B 1 33 ? 55.400 -4.036 18.602 1.00 36.49 33 GLU B O 1
ATOM 993 N N . ALA B 1 34 ? 55.280 -1.941 17.816 1.00 31.47 34 ALA B N 1
ATOM 994 C CA . ALA B 1 34 ? 53.861 -1.830 18.154 1.00 38.10 34 ALA B CA 1
ATOM 995 C C . ALA B 1 34 ? 53.028 -2.800 17.328 1.00 36.70 34 ALA B C 1
ATOM 996 O O . ALA B 1 34 ? 52.178 -3.517 17.868 1.00 36.38 34 ALA B O 1
ATOM 998 N N . THR B 1 35 ? 53.263 -2.850 16.013 1.00 28.80 35 THR B N 1
ATOM 999 C CA . THR B 1 35 ? 52.411 -3.682 15.166 1.00 30.11 35 THR B CA 1
ATOM 1000 C C . THR B 1 35 ? 52.652 -5.165 15.386 1.00 30.84 35 THR B C 1
ATOM 1001 O O . THR B 1 35 ? 51.879 -5.982 14.882 1.00 35.44 35 THR B O 1
ATOM 1005 N N . ALA B 1 36 ? 53.733 -5.541 16.053 1.00 30.72 36 ALA B N 1
ATOM 1006 C CA . ALA B 1 36 ? 53.950 -6.963 16.289 1.00 38.82 36 ALA B CA 1
ATOM 1007 C C . ALA B 1 36 ? 52.990 -7.538 17.330 1.00 33.11 36 ALA B C 1
ATOM 1008 O O . ALA B 1 36 ? 52.882 -8.756 17.443 1.00 40.62 36 ALA B O 1
ATOM 1010 N N . SER B 1 37 ? 52.286 -6.703 18.075 1.00 38.89 37 SER B N 1
ATOM 1011 C CA . SER B 1 37 ? 51.322 -7.217 19.035 1.00 45.57 37 SER B CA 1
ATOM 1012 C C . SER B 1 37 ? 50.240 -8.020 18.317 1.00 43.04 37 SER B C 1
ATOM 1013 O O . SER B 1 37 ? 49.975 -7.823 17.132 1.00 36.98 37 SER B O 1
ATOM 1016 N N . ASN B 1 38 ? 49.594 -8.927 19.055 1.00 41.46 38 ASN B N 1
ATOM 1017 C CA . ASN B 1 38 ? 48.471 -9.677 18.500 1.00 38.14 38 ASN B CA 1
ATOM 1018 C C . ASN B 1 38 ? 47.159 -8.927 18.634 1.00 31.92 38 ASN B C 1
ATOM 1019 O O . ASN B 1 38 ? 46.146 -9.384 18.102 1.00 41.99 38 ASN B O 1
ATOM 1024 N N . ARG B 1 39 ? 47.161 -7.770 19.280 1.00 34.68 39 ARG B N 1
ATOM 1025 C CA . ARG B 1 39 ? 46.062 -6.839 19.106 1.00 36.39 39 ARG B CA 1
ATOM 1026 C C . ARG B 1 39 ? 46.151 -6.211 17.724 1.00 40.45 39 ARG B C 1
ATOM 1027 O O . ARG B 1 39 ? 47.195 -6.230 17.075 1.00 42.41 39 ARG B O 1
ATOM 1035 N N . ILE B 1 40 ? 45.043 -5.658 17.277 1.00 39.11 40 ILE B N 1
ATOM 1036 C CA . ILE B 1 40 ? 44.968 -5.016 15.976 1.00 33.70 40 ILE B CA 1
ATOM 1037 C C . ILE B 1 40 ? 45.441 -3.577 16.104 1.00 36.60 40 ILE B C 1
ATOM 1038 O O . ILE B 1 40 ? 44.935 -2.820 16.933 1.00 34.11 40 ILE B O 1
ATOM 1043 N N . SER B 1 41 ? 46.394 -3.187 15.264 1.00 31.82 41 SER B N 1
ATOM 1044 C CA . SER B 1 41 ? 46.887 -1.812 15.217 1.00 29.70 41 SER B CA 1
ATOM 1045 C C . SER B 1 41 ? 46.321 -1.096 13.998 1.00 28.93 41 SER B C 1
ATOM 1046 O O . SER B 1 41 ? 46.336 -1.646 12.890 1.00 32.26 41 SER B O 1
ATOM 1049 N N . VAL B 1 42 ? 45.846 0.134 14.200 1.00 27.63 42 VAL B N 1
ATOM 1050 C CA . VAL B 1 42 ? 45.406 1.006 13.123 1.00 29.06 42 VAL B CA 1
ATOM 1051 C C . VAL B 1 42 ? 46.252 2.261 13.175 1.00 30.71 42 VAL B C 1
ATOM 1052 O O . VAL B 1 42 ? 46.287 2.949 14.200 1.00 24.88 42 VAL B O 1
ATOM 1056 N N . ILE B 1 43 ? 46.932 2.554 12.075 1.00 30.51 43 ILE B N 1
ATOM 1057 C CA . ILE B 1 43 ? 47.942 3.602 11.987 1.00 26.53 43 ILE B CA 1
ATOM 1058 C C . ILE B 1 43 ? 47.508 4.604 10.926 1.00 32.56 43 ILE B C 1
ATOM 1059 O O . ILE B 1 43 ? 47.239 4.216 9.788 1.00 35.35 43 ILE B O 1
ATOM 1064 N N . VAL B 1 44 ? 47.450 5.884 11.280 1.00 31.07 44 VAL B N 1
ATOM 1065 C CA . VAL B 1 44 ? 47.191 6.933 10.303 1.00 26.97 44 VAL B CA 1
ATOM 1066 C C . VAL B 1 44 ? 48.490 7.676 10.006 1.00 30.61 44 VAL B C 1
ATOM 1067 O O . VAL B 1 44 ? 49.196 8.110 10.925 1.00 31.87 44 VAL B O 1
ATOM 1071 N N . PHE B 1 45 ? 48.809 7.795 8.717 1.00 26.81 45 PHE B N 1
ATOM 1072 C CA . PHE B 1 45 ? 49.958 8.551 8.227 1.00 32.86 45 PHE B CA 1
ATOM 1073 C C . PHE B 1 45 ? 49.466 9.916 7.755 1.00 33.22 45 PHE B C 1
ATOM 1074 O O . PHE B 1 45 ? 48.600 9.989 6.885 1.00 35.44 45 PHE B O 1
ATOM 1082 N N . THR B 1 46 ? 49.972 10.990 8.362 1.00 30.17 46 THR B N 1
ATOM 1083 C CA . THR B 1 46 ? 49.475 12.340 8.116 1.00 38.94 46 THR B CA 1
ATOM 1084 C C . THR B 1 46 ? 50.636 13.295 7.909 1.00 45.48 46 THR B C 1
ATOM 1085 O O . THR B 1 46 ? 51.796 12.967 8.175 1.00 49.45 46 THR B O 1
ATOM 1089 N N . LEU B 1 47 ? 50.289 14.544 7.526 1.00 46.85 47 LEU B N 1
ATOM 1090 C CA . LEU B 1 47 ? 51.276 15.617 7.532 1.00 55.42 47 LEU B CA 1
ATOM 1091 C C . LEU B 1 47 ? 51.074 16.512 8.756 1.00 64.64 47 LEU B C 1
ATOM 1092 O O . LEU B 1 47 ? 49.954 16.636 9.252 1.00 65.88 47 LEU B O 1
ATOM 1097 N N . PRO B 1 48 ? 52.123 17.171 9.269 1.00 73.14 48 PRO B N 1
ATOM 1098 C CA . PRO B 1 48 ? 52.039 17.751 10.616 1.00 78.16 48 PRO B CA 1
ATOM 1099 C C . PRO B 1 48 ? 50.975 18.833 10.722 1.00 86.78 48 PRO B C 1
ATOM 1100 O O . PRO B 1 48 ? 50.482 19.364 9.721 1.00 82.33 48 PRO B O 1
ATOM 1104 N N . ASP B 1 49 ? 50.650 19.155 11.980 1.00 97.57 49 ASP B N 1
ATOM 1105 C CA . ASP B 1 49 ? 49.564 20.034 12.412 1.00 100.68 49 ASP B CA 1
ATOM 1106 C C . ASP B 1 49 ? 48.964 20.905 11.313 1.00 100.15 49 ASP B C 1
ATOM 1107 O O . ASP B 1 49 ? 49.235 22.109 11.229 1.00 102.76 49 ASP B O 1
ATOM 1112 N N . SER B 1 50 ? 48.240 20.263 10.405 1.00 95.40 50 SER B N 1
ATOM 1113 C CA . SER B 1 50 ? 47.212 20.902 9.608 1.00 93.90 50 SER B CA 1
ATOM 1114 C C . SER B 1 50 ? 45.877 20.527 10.241 1.00 96.26 50 SER B C 1
ATOM 1115 O O . SER B 1 50 ? 45.734 19.446 10.808 1.00 98.49 50 SER B O 1
ATOM 1118 N N . LYS B 1 51 ? 44.914 21.442 10.221 1.00 98.72 51 LYS B N 1
ATOM 1119 C CA . LYS B 1 51 ? 43.667 21.137 10.924 1.00 97.97 51 LYS B CA 1
ATOM 1120 C C . LYS B 1 51 ? 42.882 20.036 10.207 1.00 91.26 51 LYS B C 1
ATOM 1121 O O . LYS B 1 51 ? 41.932 19.487 10.793 1.00 90.83 51 LYS B O 1
ATOM 1127 N N . ARG B 1 52 ? 43.280 19.675 8.969 1.00 84.34 52 ARG B N 1
ATOM 1128 C CA . ARG B 1 52 ? 42.781 18.421 8.422 1.00 79.38 52 ARG B CA 1
ATOM 1129 C C . ARG B 1 52 ? 43.372 17.251 9.197 1.00 75.77 52 ARG B C 1
ATOM 1130 O O . ARG B 1 52 ? 42.692 16.241 9.412 1.00 68.56 52 ARG B O 1
ATOM 1138 N N . SER B 1 53 ? 44.638 17.382 9.610 1.00 72.35 53 SER B N 1
ATOM 1139 C CA . SER B 1 53 ? 45.349 16.285 10.257 1.00 65.45 53 SER B CA 1
ATOM 1140 C C . SER B 1 53 ? 44.802 16.041 11.656 1.00 62.12 53 SER B C 1
ATOM 1141 O O . SER B 1 53 ? 44.542 14.896 12.048 1.00 63.37 53 SER B O 1
ATOM 1144 N N . ASN B 1 54 ? 44.597 17.114 12.418 1.00 59.17 54 ASN B N 1
ATOM 1145 C CA . ASN B 1 54 ? 44.054 16.952 13.759 1.00 62.01 54 ASN B CA 1
ATOM 1146 C C . ASN B 1 54 ? 42.624 16.431 13.704 1.00 55.23 54 ASN B C 1
ATOM 1147 O O . ASN B 1 54 ? 42.208 15.649 14.570 1.00 57.79 54 ASN B O 1
ATOM 1152 N N . GLU B 1 55 ? 41.910 16.741 12.627 1.00 52.51 55 GLU B N 1
ATOM 1153 C CA . GLU B 1 55 ? 40.530 16.296 12.488 1.00 62.04 55 GLU B CA 1
ATOM 1154 C C . GLU B 1 55 ? 40.451 14.797 12.200 1.00 57.26 55 GLU B C 1
ATOM 1155 O O . GLU B 1 55 ? 39.652 14.082 12.822 1.00 50.21 55 GLU B O 1
ATOM 1161 N N . ILE B 1 56 ? 41.352 14.279 11.359 1.00 49.27 56 ILE B N 1
ATOM 1162 C CA . ILE B 1 56 ? 41.346 12.842 11.099 1.00 45.61 56 ILE B CA 1
ATOM 1163 C C . ILE B 1 56 ? 41.824 12.068 12.330 1.00 38.66 56 ILE B C 1
ATOM 1164 O O . ILE B 1 56 ? 41.334 10.965 12.596 1.00 47.98 56 ILE B O 1
ATOM 1169 N N . LYS B 1 57 ? 42.735 12.638 13.126 1.00 41.61 57 LYS B N 1
ATOM 1170 C CA . LYS B 1 57 ? 43.202 11.951 14.335 1.00 44.58 57 LYS B CA 1
ATOM 1171 C C . LYS B 1 57 ? 42.056 11.726 15.319 1.00 39.61 57 LYS B C 1
ATOM 1172 O O . LYS B 1 57 ? 41.935 10.646 15.916 1.00 41.78 57 LYS B O 1
ATOM 1178 N N . GLU B 1 58 ? 41.189 12.724 15.484 1.00 36.90 58 GLU B N 1
ATOM 1179 C CA . GLU B 1 58 ? 40.062 12.565 16.401 1.00 41.22 58 GLU B CA 1
ATOM 1180 C C . GLU B 1 58 ? 39.077 11.531 15.872 1.00 36.54 58 GLU B C 1
ATOM 1181 O O . GLU B 1 58 ? 38.562 10.703 16.640 1.00 41.79 58 GLU B O 1
ATOM 1187 N N . LYS B 1 59 ? 38.866 11.515 14.545 1.00 37.97 59 LYS B N 1
ATOM 1188 C CA . LYS B 1 59 ? 38.048 10.467 13.946 1.00 34.56 59 LYS B CA 1
ATOM 1189 C C . LYS B 1 59 ? 38.618 9.091 14.246 1.00 38.46 59 LYS B C 1
ATOM 1190 O O . LYS B 1 59 ? 37.866 8.154 14.534 1.00 41.59 59 LYS B O 1
ATOM 1196 N N . LEU B 1 60 ? 39.945 8.939 14.168 1.00 35.55 60 LEU B N 1
ATOM 1197 C CA . LEU B 1 60 ? 40.546 7.644 14.475 1.00 34.65 60 LEU B CA 1
ATOM 1198 C C . LEU B 1 60 ? 40.345 7.288 15.945 1.00 40.48 60 LEU B C 1
ATOM 1199 O O . LEU B 1 60 ? 40.131 6.117 16.292 1.00 41.57 60 LEU B O 1
ATOM 1204 N N . ARG B 1 61 ? 40.408 8.282 16.829 1.00 35.45 61 ARG B N 1
ATOM 1205 C CA . ARG B 1 61 ? 40.210 7.983 18.244 1.00 46.16 61 ARG B CA 1
ATOM 1206 C C . ARG B 1 61 ? 38.789 7.487 18.506 1.00 48.07 61 ARG B C 1
ATOM 1207 O O . ARG B 1 61 ? 38.589 6.448 19.149 1.00 44.29 61 ARG B O 1
ATOM 1215 N N . LYS B 1 62 ? 37.790 8.179 17.949 1.00 44.79 62 LYS B N 1
ATOM 1216 C CA . LYS B 1 62 ? 36.408 7.750 18.146 1.00 45.99 62 LYS B CA 1
ATOM 1217 C C . LYS B 1 62 ? 36.195 6.336 17.623 1.00 46.38 62 LYS B C 1
ATOM 1218 O O . LYS B 1 62 ? 35.467 5.549 18.237 1.00 50.58 62 LYS B O 1
ATOM 1224 N N . LEU B 1 63 ? 36.836 5.983 16.496 1.00 42.75 63 LEU B N 1
ATOM 1225 C CA . LEU B 1 63 ? 36.653 4.635 15.957 1.00 46.12 63 LEU B CA 1
ATOM 1226 C C . LEU B 1 63 ? 37.225 3.570 16.882 1.00 55.84 63 LEU B C 1
ATOM 1227 O O . LEU B 1 63 ? 36.722 2.439 16.913 1.00 61.29 63 LEU B O 1
ATOM 1232 N N . ALA B 1 64 ? 38.242 3.919 17.669 1.00 49.43 64 ALA B N 1
ATOM 1233 C CA . ALA B 1 64 ? 38.868 2.936 18.547 1.00 49.68 64 ALA B CA 1
ATOM 1234 C C . ALA B 1 64 ? 37.949 2.529 19.695 1.00 55.10 64 ALA B C 1
ATOM 1235 O O . ALA B 1 64 ? 38.072 1.420 20.222 1.00 56.08 64 ALA B O 1
ATOM 1237 N N . GLU B 1 65 ? 37.034 3.416 20.095 1.00 56.36 65 GLU B N 1
ATOM 1238 C CA . GLU B 1 65 ? 36.131 3.130 21.208 1.00 46.55 65 GLU B CA 1
ATOM 1239 C C . GLU B 1 65 ? 35.157 2.008 20.887 1.00 45.22 65 GLU B C 1
ATOM 1240 O O . GLU B 1 65 ? 34.682 1.329 21.796 1.00 56.08 65 GLU B O 1
ATOM 1246 N N . VAL B 1 66 ? 34.785 1.830 19.622 1.00 55.98 66 VAL B N 1
ATOM 1247 C CA . VAL B 1 66 ? 33.880 0.741 19.278 1.00 62.62 66 VAL B CA 1
ATOM 1248 C C . VAL B 1 66 ? 34.622 -0.566 19.025 1.00 64.03 66 VAL B C 1
ATOM 1249 O O . VAL B 1 66 ? 33.977 -1.583 18.735 1.00 62.86 66 VAL B O 1
ATOM 1253 N N . PHE B 1 67 ? 35.953 -0.564 19.080 1.00 63.61 67 PHE B N 1
ATOM 1254 C CA . PHE B 1 67 ? 36.739 -1.790 18.929 1.00 63.91 67 PHE B CA 1
ATOM 1255 C C . PHE B 1 67 ? 37.640 -2.014 20.142 1.00 67.54 67 PHE B C 1
ATOM 1256 O O . PHE B 1 67 ? 38.609 -1.256 20.351 1.00 65.44 67 PHE B O 1
ATOM 1264 N N . PRO B 1 68 ? 37.396 -3.045 20.935 1.00 67.68 68 PRO B N 1
ATOM 1265 C CA . PRO B 1 68 ? 38.103 -3.184 22.218 1.00 65.91 68 PRO B CA 1
ATOM 1266 C C . PRO B 1 68 ? 39.575 -3.529 22.038 1.00 51.36 68 PRO B C 1
ATOM 1267 O O . PRO B 1 68 ? 40.449 -2.929 22.672 1.00 50.37 68 PRO B O 1
ATOM 1271 N N . ASP B 1 69 ? 39.861 -4.494 21.168 1.00 49.52 69 ASP B N 1
ATOM 1272 C CA . ASP B 1 69 ? 41.214 -4.998 20.970 1.00 59.74 69 ASP B CA 1
ATOM 1273 C C . ASP B 1 69 ? 41.998 -4.204 19.918 1.00 55.19 69 ASP B C 1
ATOM 1274 O O . ASP B 1 69 ? 42.881 -4.771 19.254 1.00 54.03 69 ASP B O 1
ATOM 1279 N N . VAL B 1 70 ? 41.713 -2.907 19.754 1.00 46.41 70 VAL B N 1
ATOM 1280 C CA . VAL B 1 70 ? 42.342 -2.084 18.725 1.00 45.69 70 VAL B CA 1
ATOM 1281 C C . VAL B 1 70 ? 43.137 -0.952 19.383 1.00 45.61 70 VAL B C 1
ATOM 1282 O O . VAL B 1 70 ? 42.606 -0.219 20.224 1.00 41.59 70 VAL B O 1
ATOM 1286 N N . ASP B 1 71 ? 44.409 -0.814 19.000 1.00 35.15 71 ASP B N 1
ATOM 1287 C CA . ASP B 1 71 ? 45.234 0.336 19.359 1.00 28.35 71 ASP B CA 1
ATOM 1288 C C . ASP B 1 71 ? 45.467 1.196 18.127 1.00 34.44 71 ASP B C 1
ATOM 1289 O O . ASP B 1 71 ? 45.676 0.674 17.033 1.00 33.79 71 ASP B O 1
ATOM 1294 N N . THR B 1 72 ? 45.468 2.507 18.314 1.00 32.82 72 THR B N 1
ATOM 1295 C CA . THR B 1 72 ? 45.615 3.457 17.227 1.00 35.44 72 THR B CA 1
ATOM 1296 C C . THR B 1 72 ? 46.920 4.233 17.370 1.00 35.97 72 THR B C 1
ATOM 1297 O O . THR B 1 72 ? 47.389 4.492 18.483 1.00 28.51 72 THR B O 1
ATOM 1301 N N . TYR B 1 73 ? 47.510 4.578 16.226 1.00 31.79 73 TYR B N 1
ATOM 1302 C CA . TYR B 1 73 ? 48.791 5.266 16.171 1.00 27.79 73 TYR B CA 1
ATOM 1303 C C . TYR B 1 73 ? 48.760 6.335 15.093 1.00 30.17 73 TYR B C 1
ATOM 1304 O O . TYR B 1 73 ? 48.002 6.249 14.117 1.00 29.02 73 TYR B O 1
ATOM 1313 N N . SER B 1 74 ? 49.621 7.334 15.273 1.00 28.82 74 SER B N 1
ATOM 1314 C CA . SER B 1 74 ? 49.762 8.464 14.364 1.00 30.06 74 SER B CA 1
ATOM 1315 C C . SER B 1 74 ? 51.212 8.566 13.921 1.00 33.03 74 SER B C 1
ATOM 1316 O O . SER B 1 74 ? 52.110 8.490 14.760 1.00 23.26 74 SER B O 1
ATOM 1319 N N . VAL B 1 75 ? 51.445 8.757 12.617 1.00 24.58 75 VAL B N 1
ATOM 1320 C CA . VAL B 1 75 ? 52.800 8.895 12.086 1.00 27.48 75 VAL B CA 1
ATOM 1321 C C . VAL B 1 75 ? 52.859 10.166 11.246 1.00 33.43 75 VAL B C 1
ATOM 1322 O O . VAL B 1 75 ? 52.130 10.294 10.261 1.00 33.22 75 VAL B O 1
ATOM 1326 N N . ASP B 1 76 ? 53.700 11.108 11.643 1.00 34.35 76 ASP B N 1
ATOM 1327 C CA . ASP B 1 76 ? 53.960 12.312 10.850 1.00 35.30 76 ASP B CA 1
ATOM 1328 C C . ASP B 1 76 ? 54.964 11.967 9.742 1.00 28.75 76 ASP B C 1
ATOM 1329 O O . ASP B 1 76 ? 56.119 11.629 10.026 1.00 35.26 76 ASP B O 1
ATOM 1334 N N . THR B 1 77 ? 54.522 11.996 8.473 1.00 32.10 77 THR B N 1
ATOM 1335 C CA . THR B 1 77 ? 55.410 11.543 7.394 1.00 40.88 77 THR B CA 1
ATOM 1336 C C . THR B 1 77 ? 56.627 12.453 7.222 1.00 43.98 77 THR B C 1
ATOM 1337 O O . THR B 1 77 ? 57.677 11.995 6.752 1.00 44.69 77 THR B O 1
ATOM 1341 N N . SER B 1 78 ? 56.523 13.725 7.613 1.00 40.48 78 SER B N 1
ATOM 1342 C CA . SER B 1 78 ? 57.636 14.653 7.430 1.00 45.15 78 SER B CA 1
ATOM 1343 C C . SER B 1 78 ? 58.751 14.435 8.444 1.00 45.54 78 SER B C 1
ATOM 1344 O O . SER B 1 78 ? 59.915 14.706 8.142 1.00 53.03 78 SER B O 1
ATOM 1347 N N . THR B 1 79 ? 58.445 13.901 9.622 1.00 40.33 79 THR B N 1
ATOM 1348 C CA . THR B 1 79 ? 59.498 13.578 10.577 1.00 41.30 79 THR B CA 1
ATOM 1349 C C . THR B 1 79 ? 59.790 12.082 10.629 1.00 38.76 79 THR B C 1
ATOM 1350 O O . THR B 1 79 ? 60.687 11.658 11.358 1.00 38.88 79 THR B O 1
ATOM 1354 N N . ASN B 1 80 ? 59.095 11.279 9.828 1.00 38.63 80 ASN B N 1
ATOM 1355 C CA . ASN B 1 80 ? 59.314 9.833 9.763 1.00 33.92 80 ASN B CA 1
ATOM 1356 C C . ASN B 1 80 ? 59.458 9.428 8.302 1.00 36.48 80 ASN B C 1
ATOM 1357 O O . ASN B 1 80 ? 58.619 8.700 7.757 1.00 39.94 80 ASN B O 1
ATOM 1362 N N . PRO B 1 81 ? 60.516 9.883 7.627 1.00 43.95 81 PRO B N 1
ATOM 1363 C CA . PRO B 1 81 ? 60.680 9.475 6.218 1.00 39.01 81 PRO B CA 1
ATOM 1364 C C . PRO B 1 81 ? 60.928 7.980 6.063 1.00 40.85 81 PRO B C 1
ATOM 1365 O O . PRO B 1 81 ? 60.468 7.388 5.074 1.00 32.50 81 PRO B O 1
ATOM 1369 N N . GLU B 1 82 ? 61.590 7.334 7.034 1.00 38.48 82 GLU B N 1
ATOM 1370 C CA . GLU B 1 82 ? 61.808 5.890 6.940 1.00 34.65 82 GLU B CA 1
ATOM 1371 C C . GLU B 1 82 ? 60.490 5.134 6.968 1.00 35.03 82 GLU B C 1
ATOM 1372 O O . GLU B 1 82 ? 60.275 4.205 6.177 1.00 31.20 82 GLU B O 1
ATOM 1378 N N . ALA B 1 83 ? 59.584 5.527 7.861 1.00 33.99 83 ALA B N 1
ATOM 1379 C CA . ALA B 1 83 ? 58.300 4.842 7.922 1.00 29.78 83 ALA B CA 1
ATOM 1380 C C . ALA B 1 83 ? 57.441 5.181 6.711 1.00 31.87 83 ALA B C 1
ATOM 1381 O O . ALA B 1 83 ? 56.694 4.326 6.220 1.00 28.77 83 ALA B O 1
ATOM 1383 N N . ARG B 1 84 ? 57.525 6.424 6.219 1.00 26.50 84 ARG B N 1
ATOM 1384 C CA . ARG B 1 84 ? 56.800 6.777 5.003 1.00 30.16 84 ARG B CA 1
ATOM 1385 C C . ARG B 1 84 ? 57.157 5.814 3.875 1.00 31.91 84 ARG B C 1
ATOM 1386 O O . ARG B 1 84 ? 56.285 5.194 3.262 1.00 34.42 84 ARG B O 1
ATOM 1394 N N . GLU B 1 85 ? 58.451 5.623 3.649 1.00 31.04 85 GLU B N 1
ATOM 1395 C CA . GLU B 1 85 ? 58.923 4.736 2.595 1.00 32.04 85 GLU B CA 1
ATOM 1396 C C . GLU B 1 85 ? 58.565 3.280 2.891 1.00 33.42 85 GLU B C 1
ATOM 1397 O O . GLU B 1 85 ? 58.121 2.547 1.996 1.00 27.64 85 GLU B O 1
ATOM 1403 N N . TRP B 1 86 ? 58.771 2.841 4.145 1.00 30.28 86 TRP B N 1
ATOM 1404 C CA . TRP B 1 86 ? 58.565 1.443 4.504 1.00 30.32 86 TRP B CA 1
ATOM 1405 C C . TRP B 1 86 ? 57.117 1.007 4.298 1.00 34.37 86 TRP B C 1
ATOM 1406 O O . TRP B 1 86 ? 56.856 -0.143 3.929 1.00 32.87 86 TRP B O 1
ATOM 1417 N N . TYR B 1 87 ? 56.161 1.870 4.621 1.00 27.55 87 TYR B N 1
ATOM 1418 C CA . TYR B 1 87 ? 54.759 1.533 4.428 1.00 31.98 87 TYR B CA 1
ATOM 1419 C C . TYR B 1 87 ? 54.234 2.007 3.079 1.00 30.92 87 TYR B C 1
ATOM 1420 O O . TYR B 1 87 ? 53.028 1.957 2.849 1.00 32.97 87 TYR B O 1
ATOM 1429 N N . ASN B 1 88 ? 55.114 2.459 2.189 1.00 36.83 88 ASN B N 1
ATOM 1430 C CA . ASN B 1 88 ? 54.729 2.830 0.830 1.00 38.44 88 ASN B CA 1
ATOM 1431 C C . ASN B 1 88 ? 53.660 3.926 0.830 1.00 37.46 88 ASN B C 1
ATOM 1432 O O . ASN B 1 88 ? 52.662 3.843 0.112 1.00 38.40 88 ASN B O 1
ATOM 1437 N N . ILE B 1 89 ? 53.859 4.949 1.662 1.00 38.98 89 ILE B N 1
ATOM 1438 C CA . ILE B 1 89 ? 52.887 6.030 1.814 1.00 35.90 89 ILE B CA 1
ATOM 1439 C C . ILE B 1 89 ? 53.139 7.078 0.735 1.00 35.08 89 ILE B C 1
ATOM 1440 O O . ILE B 1 89 ? 54.217 7.670 0.681 1.00 37.67 89 ILE B O 1
ATOM 1445 N N . THR B 1 90 ? 52.175 7.267 -0.164 1.00 37.53 90 THR B N 1
ATOM 1446 C CA . THR B 1 90 ? 52.301 8.271 -1.222 1.00 46.35 90 THR B CA 1
ATOM 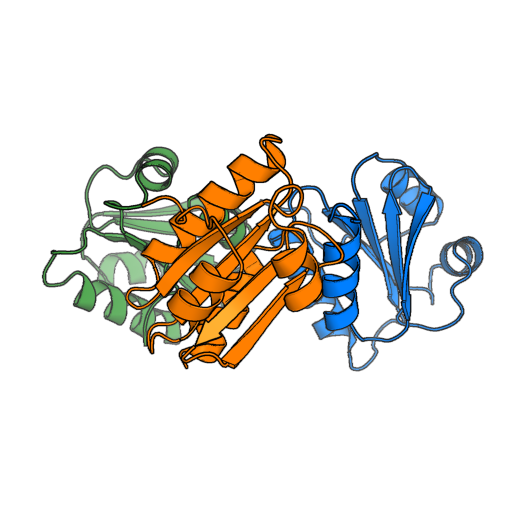1447 C C . THR B 1 90 ? 51.310 9.420 -1.084 1.00 49.14 90 THR B C 1
ATOM 1448 O O . THR B 1 90 ? 51.502 10.467 -1.711 1.00 43.32 90 THR B O 1
ATOM 1452 N N . SER B 1 91 ? 50.269 9.261 -0.275 1.00 46.69 91 SER B N 1
ATOM 1453 C CA . SER B 1 91 ? 49.343 10.343 -0.011 1.00 42.40 91 SER B CA 1
ATOM 1454 C C . SER B 1 91 ? 48.899 10.242 1.433 1.00 38.04 91 SER B C 1
ATOM 1455 O O . SER B 1 91 ? 48.906 9.160 2.025 1.00 38.35 91 SER B O 1
ATOM 1458 N N . VAL B 1 92 ? 48.490 11.377 1.985 1.00 34.06 92 VAL B N 1
ATOM 1459 C CA . VAL B 1 92 ? 48.007 11.439 3.356 1.00 43.77 92 VAL B CA 1
ATOM 1460 C C . VAL B 1 92 ? 46.608 12.040 3.349 1.00 42.50 92 VAL B C 1
ATOM 1461 O O . VAL B 1 92 ? 46.283 12.838 2.463 1.00 46.26 92 VAL B O 1
ATOM 1465 N N . PRO B 1 93 ? 45.735 11.652 4.274 1.00 42.25 93 PRO B N 1
ATOM 1466 C CA . PRO B 1 93 ? 46.023 10.557 5.207 1.00 40.37 93 PRO B CA 1
ATOM 1467 C C . PRO B 1 93 ? 45.845 9.178 4.574 1.00 44.31 93 PRO B C 1
ATOM 1468 O O . PRO B 1 93 ? 45.012 8.974 3.698 1.00 39.05 93 PRO B O 1
ATOM 1472 N N . THR B 1 94 ? 46.633 8.230 5.051 1.00 41.32 94 THR B N 1
ATOM 1473 C CA . THR B 1 94 ? 46.483 6.830 4.693 1.00 38.07 94 THR B CA 1
ATOM 1474 C C . THR B 1 94 ? 46.436 6.052 5.999 1.00 32.21 94 THR B C 1
ATOM 1475 O O . THR B 1 94 ? 47.237 6.310 6.891 1.00 31.61 94 THR B O 1
ATOM 1479 N N . PHE B 1 95 ? 45.513 5.096 6.091 1.00 30.10 95 PHE B N 1
ATOM 1480 C CA . PHE B 1 95 ? 45.372 4.191 7.219 1.00 30.31 95 PHE B CA 1
ATOM 1481 C C . PHE B 1 95 ? 45.888 2.816 6.841 1.00 33.37 95 PHE B C 1
ATOM 1482 O O . PHE B 1 95 ? 45.628 2.329 5.739 1.00 38.86 95 PHE B O 1
ATOM 1490 N N . VAL B 1 96 ? 46.628 2.199 7.758 1.00 29.55 96 VAL B N 1
ATOM 1491 C CA . VAL B 1 96 ? 47.096 0.834 7.614 1.00 27.74 96 VAL B CA 1
ATOM 1492 C C . VAL B 1 96 ? 46.630 0.048 8.829 1.00 37.32 96 VAL B C 1
ATOM 1493 O O . VAL B 1 96 ? 46.762 0.522 9.965 1.00 29.32 96 VAL B O 1
ATOM 1497 N N . ILE B 1 97 ? 46.097 -1.147 8.590 1.00 33.27 97 ILE B N 1
ATOM 1498 C CA . ILE B 1 97 ? 45.657 -2.057 9.638 1.00 27.37 97 ILE B CA 1
ATOM 1499 C C . ILE B 1 97 ? 46.638 -3.214 9.694 1.00 27.39 97 ILE B C 1
ATOM 1500 O O . ILE B 1 97 ? 46.941 -3.817 8.661 1.00 32.79 97 ILE B O 1
ATOM 1505 N N . GLU B 1 98 ? 47.139 -3.515 10.898 1.00 28.67 98 GLU B N 1
ATOM 1506 C CA . GLU B 1 98 ? 48.136 -4.551 11.114 1.00 34.89 98 GLU B CA 1
ATOM 1507 C C . GLU B 1 98 ? 47.705 -5.463 12.259 1.00 38.59 98 GLU B C 1
ATOM 1508 O O . GLU B 1 98 ? 47.015 -5.036 13.185 1.00 26.55 98 GLU B O 1
ATOM 1514 N N . LYS B 1 99 ? 48.160 -6.713 12.222 1.00 29.82 99 LYS B N 1
ATOM 1515 C CA . LYS B 1 99 ? 47.988 -7.611 13.353 1.00 34.83 99 LYS B CA 1
ATOM 1516 C C . LYS B 1 99 ? 49.142 -8.594 13.352 1.00 32.12 99 LYS B C 1
ATOM 1517 O O . LYS B 1 99 ? 49.395 -9.240 12.338 1.00 37.25 99 LYS B O 1
ATOM 1523 N N . GLY B 1 100 ? 49.836 -8.694 14.479 1.00 35.83 100 GLY B N 1
ATOM 1524 C CA . GLY B 1 100 ? 51.004 -9.566 14.547 1.00 32.02 100 GLY B CA 1
ATOM 1525 C C . GLY B 1 100 ? 52.042 -9.293 13.478 1.00 35.86 100 GLY B C 1
ATOM 1526 O O . GLY B 1 100 ? 52.636 -10.229 12.944 1.00 40.73 100 GLY B O 1
ATOM 1527 N N . GLY B 1 101 ? 52.286 -8.032 13.159 1.00 35.12 101 GLY B N 1
ATOM 1528 C CA . GLY B 1 101 ? 53.303 -7.735 12.167 1.00 33.82 101 GLY B CA 1
ATOM 1529 C C . GLY B 1 101 ? 52.881 -7.942 10.731 1.00 39.91 101 GLY B C 1
ATOM 1530 O O . GLY B 1 101 ? 53.714 -7.780 9.828 1.00 44.23 101 GLY B O 1
ATOM 1531 N N . GLU B 1 102 ? 51.627 -8.313 10.491 1.00 29.79 102 GLU B N 1
ATOM 1532 C CA . GLU B 1 102 ? 51.107 -8.523 9.167 1.00 30.25 102 GLU B CA 1
ATOM 1533 C C . GLU B 1 102 ? 50.132 -7.415 8.822 1.00 34.93 102 GLU B C 1
ATOM 1534 O O . GLU B 1 102 ? 49.226 -7.140 9.607 1.00 31.73 102 GLU B O 1
ATOM 1540 N N . PRO B 1 103 ? 50.250 -6.771 7.667 1.00 37.30 103 PRO B N 1
ATOM 1541 C CA . PRO B 1 103 ? 49.250 -5.769 7.291 1.00 38.65 103 PRO B CA 1
ATOM 1542 C C . PRO B 1 103 ? 47.991 -6.498 6.845 1.00 39.34 103 PRO B C 1
ATOM 1543 O O . PRO B 1 103 ? 48.073 -7.538 6.194 1.00 44.31 103 PRO B O 1
ATOM 1547 N N . LEU B 1 104 ? 46.835 -6.025 7.302 1.00 33.32 104 LEU B N 1
ATOM 1548 C CA . LEU B 1 104 ? 45.566 -6.642 6.937 1.00 34.00 104 LEU B CA 1
ATOM 1549 C C . LEU B 1 104 ? 44.737 -5.816 5.973 1.00 41.66 104 LEU B C 1
ATOM 1550 O O . LEU B 1 104 ? 43.820 -6.355 5.357 1.00 48.51 104 LEU B O 1
ATOM 1555 N N . GLY B 1 105 ? 45.040 -4.540 5.817 1.00 37.17 105 GLY B N 1
ATOM 1556 C CA . GLY B 1 105 ? 44.211 -3.682 5.023 1.00 32.64 105 GLY B CA 1
ATOM 1557 C C . GLY B 1 105 ? 44.799 -2.291 5.020 1.00 35.32 105 GLY B C 1
ATOM 1558 O O . GLY B 1 105 ? 45.624 -1.934 5.864 1.00 33.60 105 GLY B O 1
ATOM 1559 N N . GLU B 1 106 ? 44.361 -1.517 4.046 1.00 31.32 106 GLU B N 1
ATOM 1560 C CA . GLU B 1 106 ? 44.902 -0.191 3.808 1.00 36.85 106 GLU B CA 1
ATOM 1561 C C . GLU B 1 106 ? 43.780 0.644 3.233 1.00 35.06 106 GLU B C 1
ATOM 1562 O O . GLU B 1 106 ? 42.965 0.133 2.469 1.00 43.82 106 GLU B O 1
ATOM 1568 N N . VAL B 1 107 ? 43.699 1.896 3.649 1.00 33.11 107 VAL B N 1
ATOM 1569 C CA . VAL B 1 107 ? 42.746 2.835 3.084 1.00 31.55 107 VAL B CA 1
ATOM 1570 C C . VAL B 1 107 ? 43.505 4.110 2.768 1.00 35.28 107 VAL B C 1
ATOM 1571 O O . VAL B 1 107 ? 44.076 4.734 3.670 1.00 40.91 107 VAL B O 1
ATOM 1575 N N . LYS B 1 108 ? 43.560 4.464 1.488 1.00 33.91 108 LYS B N 1
ATOM 1576 C CA . LYS B 1 108 ? 44.311 5.619 1.038 1.00 36.13 108 LYS B CA 1
ATOM 1577 C C . LYS B 1 108 ? 43.327 6.776 0.920 1.00 39.45 108 LYS B C 1
ATOM 1578 O O . LYS B 1 108 ? 42.383 6.700 0.136 1.00 44.44 108 LYS B O 1
ATOM 1584 N N . GLY B 1 109 ? 43.559 7.852 1.666 1.00 36.11 109 GLY B N 1
ATOM 1585 C CA . GLY B 1 109 ? 42.664 8.986 1.632 1.00 34.88 109 GLY B CA 1
ATOM 1586 C C . GLY B 1 109 ? 41.783 9.079 2.863 1.00 43.77 109 GLY B C 1
ATOM 1587 O O . GLY B 1 109 ? 41.683 8.141 3.662 1.00 43.71 109 GLY B O 1
ATOM 1588 N N . PRO B 1 110 ? 41.065 10.201 3.019 1.00 44.96 110 PRO B N 1
ATOM 1589 C CA . PRO B 1 110 ? 40.303 10.499 4.223 1.00 40.38 110 PRO B CA 1
ATOM 1590 C C . PRO B 1 110 ? 38.917 9.850 4.318 1.00 45.52 110 PRO B C 1
ATOM 1591 O O . PRO B 1 110 ? 37.907 10.531 4.465 1.00 52.40 110 PRO B O 1
ATOM 1595 N N . ASP B 1 111 ? 38.865 8.534 4.129 1.00 45.76 111 ASP B N 1
ATOM 1596 C CA . ASP B 1 111 ? 37.6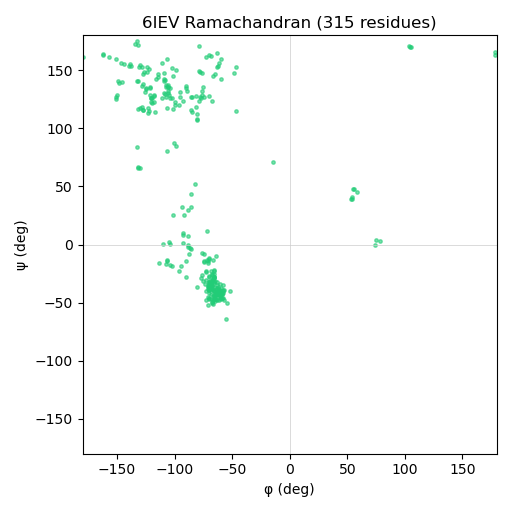09 7.778 4.149 1.00 35.48 111 ASP B CA 1
ATOM 1597 C C . ASP B 1 111 ? 37.520 6.958 5.441 1.00 37.84 111 ASP B C 1
ATOM 1598 O O . ASP B 1 111 ? 37.737 5.737 5.447 1.00 32.26 111 ASP B O 1
ATOM 1603 N N . ILE B 1 112 ? 37.117 7.615 6.537 1.00 40.54 112 ILE B N 1
ATOM 1604 C CA . ILE B 1 112 ? 37.028 6.883 7.797 1.00 38.21 112 ILE B CA 1
ATOM 1605 C C . ILE B 1 112 ? 35.948 5.822 7.701 1.00 37.19 112 ILE B C 1
ATOM 1606 O O . ILE B 1 112 ? 36.031 4.769 8.359 1.00 33.13 112 ILE B O 1
ATOM 1611 N N . ASP B 1 113 ? 34.934 6.042 6.860 1.00 39.21 113 ASP B N 1
ATOM 1612 C CA . ASP B 1 113 ? 33.863 5.060 6.801 1.00 38.81 113 ASP B CA 1
ATOM 1613 C C . ASP B 1 113 ? 34.337 3.771 6.143 1.00 32.40 113 ASP B C 1
ATOM 1614 O O . ASP B 1 113 ? 34.011 2.680 6.615 1.00 33.09 113 ASP B O 1
ATOM 1619 N N . LYS B 1 114 ? 35.203 3.861 5.124 1.00 42.94 114 LYS B N 1
ATOM 1620 C CA . LYS B 1 114 ? 35.704 2.624 4.532 1.00 37.44 114 LYS B CA 1
ATOM 1621 C C . LYS B 1 114 ? 36.645 1.896 5.476 1.00 36.60 114 LYS B C 1
ATOM 1622 O O . LYS B 1 114 ? 36.655 0.656 5.515 1.00 38.91 114 LYS B O 1
ATOM 1628 N N . LEU B 1 115 ? 37.386 2.642 6.296 1.00 37.43 115 LEU B N 1
ATOM 1629 C CA . LEU B 1 115 ? 38.207 1.999 7.319 1.00 38.27 115 LEU B CA 1
ATOM 1630 C C . LEU B 1 115 ? 37.334 1.224 8.297 1.00 36.59 115 LEU B C 1
ATOM 1631 O O . LEU B 1 115 ? 37.647 0.077 8.662 1.00 33.69 115 LEU B O 1
ATOM 1636 N N . ARG B 1 116 ? 36.226 1.832 8.740 1.00 34.42 116 ARG B N 1
ATOM 1637 C CA . ARG B 1 116 ? 35.335 1.116 9.659 1.00 32.79 116 ARG B CA 1
ATOM 1638 C C . ARG B 1 116 ? 34.812 -0.166 9.030 1.00 33.65 116 ARG B C 1
ATOM 1639 O O . ARG B 1 116 ? 34.833 -1.234 9.651 1.00 37.80 116 ARG B O 1
ATOM 1647 N N . VAL B 1 117 ? 34.362 -0.079 7.777 1.00 40.13 117 VAL B N 1
ATOM 1648 C CA . VAL B 1 117 ? 33.840 -1.248 7.071 1.00 38.11 117 VAL B CA 1
ATOM 1649 C C . VAL B 1 117 ? 34.913 -2.331 6.940 1.00 45.79 117 VAL B C 1
ATOM 1650 O O . VAL B 1 117 ? 34.649 -3.517 7.171 1.00 47.29 117 VAL B O 1
ATOM 1654 N N . THR B 1 118 ? 36.136 -1.945 6.547 1.00 38.51 118 THR B N 1
ATOM 1655 C CA . THR B 1 118 ? 37.215 -2.928 6.429 1.00 42.11 118 THR B CA 1
ATOM 1656 C C . THR B 1 118 ? 37.468 -3.626 7.765 1.00 40.85 118 THR B C 1
ATOM 1657 O O . THR B 1 118 ? 37.656 -4.846 7.819 1.00 49.07 118 THR B O 1
ATOM 1661 N N . LEU B 1 119 ? 37.477 -2.860 8.855 1.00 40.06 119 LEU B N 1
ATOM 1662 C CA . LEU B 1 119 ? 37.723 -3.420 10.183 1.00 44.65 119 LEU B CA 1
ATOM 1663 C C . LEU B 1 119 ? 36.605 -4.372 10.619 1.00 47.84 119 LEU B C 1
ATOM 1664 O O . LEU B 1 119 ? 36.873 -5.461 11.137 1.00 49.05 119 LEU B O 1
ATOM 1669 N N . ASP B 1 120 ? 35.344 -3.995 10.387 1.00 50.47 120 ASP B N 1
ATOM 1670 C CA . ASP B 1 120 ? 34.234 -4.882 10.731 1.00 50.07 120 ASP B CA 1
ATOM 1671 C C . ASP B 1 120 ? 34.310 -6.198 9.956 1.00 50.78 120 ASP B C 1
ATOM 1672 O O . ASP B 1 120 ? 34.048 -7.269 10.512 1.00 56.12 120 ASP B O 1
ATOM 1677 N N . GLU B 1 121 ? 34.681 -6.146 8.673 1.00 50.09 121 GLU B N 1
ATOM 1678 C CA . GLU B 1 121 ? 34.789 -7.379 7.898 1.00 49.64 121 GLU B CA 1
ATOM 1679 C C . GLU B 1 121 ? 35.934 -8.259 8.376 1.00 58.72 121 GLU B C 1
ATOM 1680 O O . GLU B 1 121 ? 35.853 -9.486 8.264 1.00 64.85 121 GLU B O 1
ATOM 1686 N N . LEU B 1 122 ? 37.010 -7.659 8.901 1.00 60.80 122 LEU B N 1
ATOM 1687 C CA . LEU B 1 122 ? 38.125 -8.453 9.413 1.00 56.06 122 LEU B CA 1
ATOM 1688 C C . LEU B 1 122 ? 37.755 -9.177 10.700 1.00 61.05 122 LEU B C 1
ATOM 1689 O O . LEU B 1 122 ? 38.158 -10.327 10.912 1.00 66.36 122 LEU B O 1
ATOM 1694 N N . LEU B 1 123 ? 36.984 -8.527 11.566 1.00 59.68 123 LEU B N 1
ATOM 1695 C CA . LEU B 1 123 ? 36.580 -9.143 12.822 1.00 69.28 123 LEU B CA 1
ATOM 1696 C C . LEU B 1 123 ? 35.475 -10.188 12.668 1.00 81.84 123 LEU B C 1
ATOM 1697 O O . LEU B 1 123 ? 35.147 -10.863 13.650 1.00 91.49 123 LEU B O 1
ATOM 1702 N N . ALA B 1 124 ? 34.887 -10.334 11.484 1.00 78.91 124 ALA B N 1
ATOM 1703 C CA . ALA B 1 124 ? 33.874 -11.362 11.255 1.00 79.82 124 ALA B CA 1
ATOM 1704 C C . ALA B 1 124 ? 34.503 -12.746 11.034 1.00 84.44 124 ALA B C 1
ATOM 1705 O O . ALA B 1 124 ? 35.635 -12.873 10.550 1.00 83.52 124 ALA B O 1
ATOM 1707 N N . PRO C 1 20 ? 23.369 -11.511 17.286 1.00 84.58 20 PRO C N 1
ATOM 1708 C CA . PRO C 1 20 ? 23.147 -10.554 16.190 1.00 88.19 20 PRO C CA 1
ATOM 1709 C C . PRO C 1 20 ? 22.729 -9.192 16.741 1.00 96.27 20 PRO C C 1
ATOM 1710 O O . PRO C 1 20 ? 21.675 -9.081 17.374 1.00 102.90 20 PRO C O 1
ATOM 1714 N N . SER C 1 21 ? 23.582 -8.186 16.532 1.00 91.19 21 SER C N 1
ATOM 1715 C CA . SER C 1 21 ? 23.477 -6.855 17.118 1.00 81.93 21 SER C CA 1
ATOM 1716 C C . SER C 1 21 ? 23.141 -5.736 16.127 1.00 67.69 21 SER C C 1
ATOM 1717 O O . SER C 1 21 ? 23.349 -5.856 14.914 1.00 58.24 21 SER C O 1
ATOM 1720 N N . PRO C 1 22 ? 22.560 -4.646 16.636 1.00 62.04 22 PRO C N 1
ATOM 1721 C CA . PRO C 1 22 ? 22.535 -3.381 15.888 1.00 50.29 22 PRO C CA 1
ATOM 1722 C C . PRO C 1 22 ? 23.930 -2.820 15.631 1.00 44.59 22 PRO C C 1
ATOM 1723 O O . PRO C 1 22 ? 24.887 -3.090 16.364 1.00 45.95 22 PRO C O 1
ATOM 1727 N N . HIS C 1 23 ? 24.042 -2.049 14.549 1.00 38.25 23 HIS C N 1
ATOM 1728 C CA . HIS C 1 23 ? 25.323 -1.470 14.167 1.00 39.25 23 HIS C CA 1
ATOM 1729 C C . HIS C 1 23 ? 25.741 -0.435 15.208 1.00 40.31 23 HIS C C 1
ATOM 1730 O O . HIS C 1 23 ? 25.009 0.525 15.470 1.00 41.10 23 HIS C O 1
ATOM 1737 N N . VAL C 1 24 ? 26.931 -0.621 15.780 1.00 45.03 24 VAL C N 1
ATOM 1738 C CA . VAL C 1 24 ? 27.440 0.243 16.846 1.00 42.69 24 VAL C CA 1
ATOM 1739 C C . VAL C 1 24 ? 27.958 1.548 16.257 1.00 44.45 24 VAL C C 1
ATOM 1740 O O . VAL C 1 24 ? 28.807 1.548 15.355 1.00 43.48 24 VAL C O 1
ATOM 1744 N N . ILE C 1 25 ? 27.468 2.669 16.779 1.00 41.75 25 ILE C N 1
ATOM 1745 C CA . ILE C 1 25 ? 27.802 3.984 16.235 1.00 37.74 25 ILE C CA 1
ATOM 1746 C C . ILE C 1 25 ? 29.062 4.499 16.917 1.00 39.19 25 ILE C C 1
ATOM 1747 O O . ILE C 1 25 ? 29.165 4.496 18.157 1.00 42.12 25 ILE C O 1
ATOM 1752 N N . MET C 1 26 ? 30.013 4.975 16.110 1.00 36.12 26 MET C N 1
ATOM 1753 C CA . MET C 1 26 ? 31.268 5.490 16.644 1.00 36.98 26 MET C CA 1
ATOM 1754 C C . MET C 1 26 ? 31.270 6.997 16.864 1.00 33.41 26 MET C C 1
ATOM 1755 O O . MET C 1 26 ? 32.202 7.508 17.491 1.00 34.80 26 MET C O 1
ATOM 1760 N N . SER C 1 27 ? 30.358 7.747 16.245 1.00 28.84 27 SER C N 1
ATOM 1761 C CA . SER C 1 27 ? 30.477 9.195 16.338 1.00 27.32 27 SER C CA 1
ATOM 1762 C C . SER C 1 27 ? 29.163 9.855 15.961 1.00 32.81 27 SER C C 1
ATOM 1763 O O . SER C 1 27 ? 28.328 9.271 15.264 1.00 31.39 27 SER C O 1
ATOM 1766 N N . LEU C 1 28 ? 29.033 11.125 16.347 1.00 29.83 28 LEU C N 1
ATOM 1767 C CA . LEU C 1 28 ? 27.886 11.878 15.858 1.00 29.83 28 LEU C CA 1
ATOM 1768 C C . LEU C 1 28 ? 27.884 11.908 14.334 1.00 31.25 28 LEU C C 1
ATOM 1769 O O . LEU C 1 28 ? 26.826 11.803 13.694 1.00 31.05 28 LEU C O 1
ATOM 1774 N N . GLU C 1 29 ? 29.051 12.038 13.723 1.00 37.58 29 GLU C N 1
ATOM 1775 C CA . GLU C 1 29 ? 28.997 12.098 12.276 1.00 37.13 29 GLU C CA 1
ATOM 1776 C C . GLU C 1 29 ? 28.570 10.796 11.615 1.00 36.34 29 GLU C C 1
ATOM 1777 O O . GLU C 1 29 ? 27.730 10.815 10.696 1.00 35.51 29 GLU C O 1
ATOM 1783 N N . GLU C 1 30 ? 29.070 9.665 12.072 1.00 31.59 30 GLU C N 1
ATOM 1784 C CA . GLU C 1 30 ? 28.584 8.432 11.469 1.00 35.87 30 GLU C CA 1
ATOM 1785 C C . GLU C 1 30 ? 27.069 8.337 11.609 1.00 32.39 30 GLU C C 1
ATOM 1786 O O . GLU C 1 30 ? 26.379 7.926 10.673 1.00 39.03 30 GLU C O 1
ATOM 1792 N N . LEU C 1 31 ? 26.533 8.756 12.759 1.00 35.38 31 LEU C N 1
ATOM 1793 C CA . LEU C 1 31 ? 25.103 8.635 13.022 1.00 28.57 31 LEU C CA 1
ATOM 1794 C C . LEU C 1 31 ? 24.284 9.516 12.088 1.00 27.23 31 LEU C C 1
ATOM 1795 O O . LEU C 1 31 ? 23.204 9.126 11.638 1.00 34.60 31 LEU C O 1
ATOM 1800 N N . ARG C 1 32 ? 24.759 10.728 11.825 1.00 31.98 32 ARG C N 1
ATOM 1801 C CA . ARG C 1 32 ? 24.036 11.618 10.927 1.00 34.78 32 ARG C CA 1
ATOM 1802 C C . ARG C 1 32 ? 24.103 11.112 9.491 1.00 44.57 32 ARG C C 1
ATOM 1803 O O . ARG C 1 32 ? 23.148 11.278 8.724 1.00 47.38 32 ARG C O 1
ATOM 1811 N N . GLU C 1 33 ? 25.218 10.494 9.102 1.00 42.13 33 GLU C N 1
ATOM 1812 C CA . GLU C 1 33 ? 25.256 9.903 7.772 1.00 40.49 33 GLU C CA 1
ATOM 1813 C C . GLU C 1 33 ? 24.302 8.728 7.687 1.00 45.27 33 GLU C C 1
ATOM 1814 O O . GLU C 1 33 ? 23.624 8.555 6.671 1.00 44.86 33 GLU C O 1
ATOM 1820 N N . ALA C 1 34 ? 24.171 7.964 8.778 1.00 34.83 34 ALA C N 1
ATOM 1821 C CA . ALA C 1 34 ? 23.272 6.814 8.760 1.00 40.62 34 ALA C CA 1
ATOM 1822 C C . ALA C 1 34 ? 21.822 7.247 8.627 1.00 40.62 34 ALA C C 1
ATOM 1823 O O . ALA C 1 34 ? 21.112 6.789 7.728 1.00 40.55 34 ALA C O 1
ATOM 1825 N N . THR C 1 35 ? 21.376 8.175 9.476 1.00 38.91 35 THR C N 1
ATOM 1826 C CA . THR C 1 35 ? 19.965 8.551 9.465 1.00 38.88 35 THR C CA 1
ATOM 1827 C C . THR C 1 35 ? 19.580 9.336 8.217 1.00 47.97 35 THR C C 1
ATOM 1828 O O . THR C 1 35 ? 18.380 9.534 7.968 1.00 41.74 35 THR C O 1
ATOM 1832 N N . ALA C 1 36 ? 20.561 9.808 7.444 1.00 42.58 36 ALA C N 1
ATOM 1833 C CA . ALA C 1 36 ? 20.240 10.480 6.194 1.00 48.69 36 ALA C CA 1
ATOM 1834 C C . ALA C 1 36 ? 19.732 9.505 5.138 1.00 53.56 36 ALA C C 1
ATOM 1835 O O . ALA C 1 36 ? 19.163 9.944 4.146 1.00 51.48 36 ALA C O 1
ATOM 1837 N N . SER C 1 37 ? 19.927 8.199 5.318 1.00 53.25 37 SER C N 1
ATOM 1838 C CA . SER C 1 37 ? 19.332 7.238 4.400 1.00 44.82 37 SER C CA 1
ATOM 1839 C C . SER C 1 37 ? 17.808 7.343 4.447 1.00 52.07 37 SER C C 1
ATOM 1840 O O . SER C 1 37 ? 17.220 7.752 5.454 1.00 46.35 37 SER C O 1
ATOM 1843 N N . ASN C 1 38 ? 17.147 6.973 3.349 1.00 50.18 38 ASN C N 1
ATOM 1844 C CA . ASN C 1 38 ? 15.690 7.012 3.391 1.00 48.53 38 ASN C CA 1
ATOM 1845 C C . ASN C 1 38 ? 15.080 5.683 3.802 1.00 42.30 38 ASN C C 1
ATOM 1846 O O . ASN C 1 38 ? 13.852 5.590 3.917 1.00 52.03 38 ASN C O 1
ATOM 1851 N N . ARG C 1 39 ? 15.900 4.678 4.085 1.00 36.99 39 ARG C N 1
ATOM 1852 C CA . ARG C 1 39 ? 15.401 3.589 4.905 1.00 42.39 39 ARG C CA 1
ATOM 1853 C C . ARG C 1 39 ? 15.156 4.106 6.329 1.00 50.76 39 ARG C C 1
ATOM 1854 O O . ARG C 1 39 ? 15.656 5.165 6.725 1.00 43.32 39 ARG C O 1
ATOM 1862 N N . ILE C 1 40 ? 14.375 3.350 7.098 1.00 46.52 40 ILE C N 1
ATOM 1863 C CA . ILE C 1 40 ? 14.062 3.729 8.472 1.00 47.14 40 ILE C CA 1
ATOM 1864 C C . ILE C 1 40 ? 15.214 3.320 9.371 1.00 43.17 40 ILE C C 1
ATOM 1865 O O . ILE C 1 40 ? 15.642 2.163 9.355 1.00 50.80 40 ILE C O 1
ATOM 1870 N N . SER C 1 41 ? 15.712 4.268 10.158 1.00 38.44 41 SER C N 1
ATOM 1871 C CA . SER C 1 41 ? 16.738 4.003 11.158 1.00 37.63 41 SER C CA 1
ATOM 1872 C C . SER C 1 41 ? 16.086 4.020 12.536 1.00 38.34 41 SER C C 1
ATOM 1873 O O . SER C 1 41 ? 15.335 4.946 12.863 1.00 39.92 41 SER C O 1
ATOM 1876 N N . VAL C 1 42 ? 16.387 3.005 13.341 1.00 38.72 42 VAL C N 1
ATOM 1877 C CA . VAL C 1 42 ? 15.970 2.940 14.736 1.00 40.29 42 VAL C CA 1
ATOM 1878 C C . VAL C 1 42 ? 17.245 2.880 15.554 1.00 37.18 42 VAL C C 1
ATOM 1879 O O . VAL C 1 42 ? 18.064 1.974 15.356 1.00 34.97 42 VAL C O 1
ATOM 1883 N N . ILE C 1 43 ? 17.416 3.844 16.458 1.00 36.76 43 ILE C N 1
ATOM 1884 C CA . ILE C 1 43 ? 18.646 4.035 17.225 1.00 31.98 43 ILE C CA 1
ATOM 1885 C C . ILE C 1 43 ? 18.319 3.897 18.707 1.00 37.32 43 ILE C C 1
ATOM 1886 O O . ILE C 1 43 ? 17.436 4.607 19.217 1.00 34.02 43 ILE C O 1
ATOM 1891 N N . VAL C 1 44 ? 19.037 3.009 19.404 1.00 31.08 44 VAL C N 1
ATOM 1892 C CA . VAL C 1 44 ? 18.892 2.876 20.848 1.00 31.20 44 VAL C CA 1
ATOM 1893 C C . VAL C 1 44 ? 20.087 3.543 21.501 1.00 33.50 44 VAL C C 1
ATOM 1894 O O . VAL C 1 44 ? 21.244 3.256 21.145 1.00 30.80 44 VAL C O 1
ATOM 1898 N N . PHE C 1 45 ? 19.807 4.473 22.417 1.00 29.11 45 PHE C N 1
ATOM 1899 C CA . PHE C 1 45 ? 20.831 5.146 23.214 1.00 34.67 45 PHE C CA 1
ATOM 1900 C C . PHE C 1 45 ? 20.882 4.486 24.593 1.00 33.47 45 PHE C C 1
ATOM 1901 O O . PHE C 1 45 ? 19.862 4.425 25.287 1.00 31.16 45 PHE C O 1
ATOM 1909 N N . THR C 1 46 ? 22.047 3.980 24.984 1.00 29.20 46 THR C N 1
ATOM 1910 C CA . THR C 1 46 ? 22.161 3.219 26.221 1.00 41.22 46 THR C CA 1
ATOM 1911 C C . THR C 1 46 ? 23.340 3.694 27.061 1.00 41.60 46 THR C C 1
ATOM 1912 O O . THR C 1 46 ? 24.191 4.470 26.610 1.00 46.49 46 THR C O 1
ATOM 1916 N N . LEU C 1 47 ? 23.411 3.164 28.286 1.00 41.60 47 LEU C N 1
ATOM 1917 C CA . LEU C 1 47 ? 24.640 3.262 29.066 1.00 51.31 47 LEU C CA 1
ATOM 1918 C C . LEU C 1 47 ? 25.295 1.885 29.169 1.00 58.48 47 LEU C C 1
ATOM 1919 O O . LEU C 1 47 ? 24.598 0.869 29.213 1.00 62.36 47 LEU C O 1
ATOM 1924 N N . PRO C 1 48 ? 26.630 1.813 29.220 1.00 63.48 48 PRO C N 1
ATOM 1925 C CA . PRO C 1 48 ? 27.294 0.515 28.984 1.00 67.86 48 PRO C CA 1
ATOM 1926 C C . PRO C 1 48 ? 27.087 -0.501 30.086 1.00 78.50 48 PRO C C 1
ATOM 1927 O O . PRO C 1 48 ? 26.790 -1.669 29.800 1.00 87.25 48 PRO C O 1
ATOM 1931 N N . ASP C 1 49 ? 27.253 -0.091 31.347 1.00 81.83 49 ASP C N 1
ATOM 1932 C CA . ASP C 1 49 ? 27.244 -1.019 32.474 1.00 89.82 49 ASP C CA 1
ATOM 1933 C C . ASP C 1 49 ? 25.860 -1.562 32.775 1.00 89.19 49 ASP C C 1
ATOM 1934 O O . ASP C 1 49 ? 25.681 -2.243 33.788 1.00 92.61 49 ASP C O 1
ATOM 1939 N N . SER C 1 50 ? 24.904 -1.339 31.893 1.00 85.55 50 SER C N 1
ATOM 1940 C CA . SER C 1 50 ? 23.508 -1.414 32.271 1.00 88.05 50 SER C CA 1
ATOM 1941 C C . SER C 1 50 ? 23.111 -2.844 31.951 1.00 97.64 50 SER C C 1
ATOM 1942 O O . SER C 1 50 ? 23.391 -3.324 30.853 1.00 100.55 50 SER C O 1
ATOM 1945 N N . LYS C 1 51 ? 22.599 -3.580 32.939 1.00 108.46 51 LYS C N 1
ATOM 1946 C CA . LYS C 1 51 ? 22.695 -5.030 32.771 1.00 110.30 51 LYS C CA 1
ATOM 1947 C C . LYS C 1 51 ? 21.787 -5.553 31.680 1.00 111.82 51 LYS C C 1
ATOM 1948 O O . LYS C 1 51 ? 22.138 -6.530 31.012 1.00 116.73 51 LYS C O 1
ATOM 1954 N N . ARG C 1 52 ? 20.672 -4.889 31.408 1.00 107.29 52 ARG C N 1
ATOM 1955 C CA . ARG C 1 52 ? 20.025 -5.358 30.202 1.00 100.25 52 ARG C CA 1
ATOM 1956 C C . ARG C 1 52 ? 20.297 -4.451 29.030 1.00 86.68 52 ARG C C 1
ATOM 1957 O O . ARG C 1 52 ? 19.467 -4.407 28.117 1.00 84.20 52 ARG C O 1
ATOM 1965 N N . SER C 1 53 ? 21.413 -3.712 29.056 1.00 75.66 53 SER C N 1
ATOM 1966 C CA . SER C 1 53 ? 21.801 -2.964 27.873 1.00 84.30 53 SER C CA 1
ATOM 1967 C C . SER C 1 53 ? 22.046 -3.947 26.747 1.00 89.07 53 SER C C 1
ATOM 1968 O O . SER C 1 53 ? 21.646 -3.712 25.603 1.00 91.86 53 SER C O 1
ATOM 1971 N N . ASN C 1 54 ? 22.688 -5.070 27.063 1.00 85.15 54 ASN C N 1
ATOM 1972 C CA . ASN C 1 54 ? 22.839 -6.124 26.083 1.00 80.92 54 ASN C CA 1
ATOM 1973 C C . ASN C 1 54 ? 21.516 -6.785 25.729 1.00 81.44 54 ASN C C 1
ATOM 1974 O O . ASN C 1 54 ? 21.406 -7.321 24.636 1.00 89.64 54 ASN C O 1
ATOM 1979 N N . GLU C 1 55 ? 20.511 -6.781 26.606 1.00 76.57 55 GLU C N 1
ATOM 1980 C CA . GLU C 1 55 ? 19.280 -7.483 26.249 1.00 82.21 55 GLU C CA 1
ATOM 1981 C C . GLU C 1 55 ? 18.423 -6.615 25.338 1.00 76.93 55 GLU C C 1
ATOM 1982 O O . GLU C 1 55 ? 17.759 -7.099 24.407 1.00 68.62 55 GLU C O 1
ATOM 1988 N N . ILE C 1 56 ? 18.430 -5.310 25.603 1.00 73.06 56 ILE C N 1
ATOM 1989 C CA . ILE C 1 56 ? 17.687 -4.364 24.789 1.00 69.42 56 ILE C CA 1
ATOM 1990 C C . ILE C 1 56 ? 18.329 -4.269 23.410 1.00 65.53 56 ILE C C 1
ATOM 1991 O O . ILE C 1 56 ? 17.635 -4.074 22.402 1.00 62.75 56 ILE C O 1
ATOM 1996 N N . LYS C 1 57 ? 19.657 -4.417 23.331 1.00 61.86 57 LYS C N 1
ATOM 1997 C CA . LYS C 1 57 ? 20.299 -4.359 22.023 1.00 64.06 57 LYS C CA 1
ATOM 1998 C C . LYS C 1 57 ? 19.909 -5.555 21.155 1.00 66.06 57 LYS C C 1
ATOM 1999 O O . LYS C 1 57 ? 19.487 -5.381 20.007 1.00 63.58 57 LYS C O 1
ATOM 2005 N N . GLU C 1 58 ? 20.005 -6.768 21.693 1.00 69.40 58 GLU C N 1
ATOM 2006 C CA . GLU C 1 58 ? 19.619 -7.939 20.906 1.00 74.11 58 GLU C CA 1
ATOM 2007 C C . GLU C 1 58 ? 18.114 -8.036 20.668 1.00 65.33 58 GLU C C 1
ATOM 2008 O O . GLU C 1 58 ? 17.701 -8.511 19.601 1.00 69.49 58 GLU C O 1
ATOM 2014 N N . LYS C 1 59 ? 17.278 -7.615 21.605 1.00 61.97 59 LYS C N 1
ATOM 2015 C CA . LYS C 1 59 ? 15.862 -7.529 21.262 1.00 62.12 59 LYS C CA 1
ATOM 2016 C C . LYS C 1 59 ? 15.630 -6.540 20.115 1.00 61.30 59 LYS C C 1
ATOM 2017 O O . LYS C 1 59 ? 14.820 -6.801 19.214 1.00 58.42 59 LYS C O 1
ATOM 202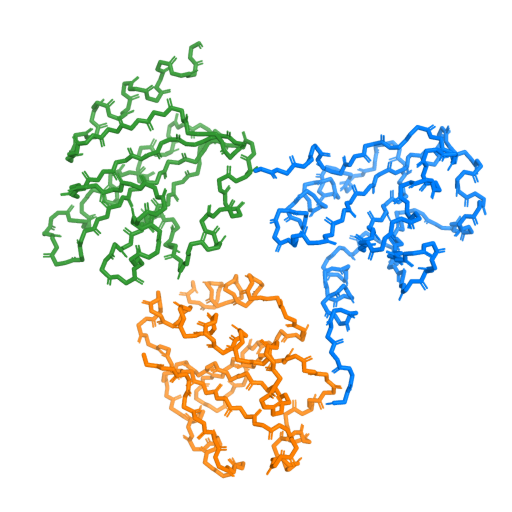3 N N . LEU C 1 60 ? 16.337 -5.405 20.114 1.00 58.38 60 LEU C N 1
ATOM 2024 C CA . LEU C 1 60 ? 16.159 -4.439 19.028 1.00 54.41 60 LEU C CA 1
ATOM 2025 C C . LEU C 1 60 ? 16.539 -5.029 17.666 1.00 57.97 60 LEU C C 1
ATOM 2026 O O . LEU C 1 60 ? 15.845 -4.797 16.671 1.00 55.02 60 LEU C O 1
ATOM 2031 N N . ARG C 1 61 ? 17.640 -5.780 17.594 1.00 60.56 61 ARG C N 1
ATOM 2032 C CA . ARG C 1 61 ? 18.019 -6.409 16.330 1.00 62.59 61 ARG C CA 1
ATOM 2033 C C . ARG C 1 61 ? 17.050 -7.525 15.968 1.00 67.90 61 ARG C C 1
ATOM 2034 O O . ARG C 1 61 ? 16.685 -7.681 14.797 1.00 70.43 61 ARG C O 1
ATOM 2042 N N . LYS C 1 62 ? 16.646 -8.327 16.961 1.00 72.64 62 LYS C N 1
ATOM 2043 C CA . LYS C 1 62 ? 15.687 -9.399 16.709 1.00 76.16 62 LYS C CA 1
ATOM 2044 C C . LYS C 1 62 ? 14.401 -8.838 16.123 1.00 78.97 62 LYS C C 1
ATOM 2045 O O . LYS C 1 62 ? 13.835 -9.400 15.179 1.00 82.51 62 LYS C O 1
ATOM 2051 N N . LEU C 1 63 ? 13.964 -7.689 16.636 1.00 77.01 63 LEU C N 1
ATOM 2052 C CA . LEU C 1 63 ? 12.780 -7.009 16.136 1.00 71.59 63 LEU C CA 1
ATOM 2053 C C . LEU C 1 63 ? 12.980 -6.476 14.725 1.00 68.56 63 LEU C C 1
ATOM 2054 O O . LEU C 1 63 ? 12.006 -6.315 13.989 1.00 73.31 63 LEU C O 1
ATOM 2059 N N . ALA C 1 64 ? 14.222 -6.211 14.328 1.00 68.22 64 ALA C N 1
ATOM 2060 C CA . ALA C 1 64 ? 14.480 -5.695 12.989 1.00 72.50 64 ALA C CA 1
ATOM 2061 C C . ALA C 1 64 ? 14.194 -6.735 11.911 1.00 75.93 64 ALA C C 1
ATOM 2062 O O . ALA C 1 64 ? 13.971 -6.374 10.748 1.00 75.09 64 ALA C O 1
ATOM 2064 N N . GLU C 1 65 ? 14.219 -8.022 12.262 1.00 77.12 65 GLU C N 1
ATOM 2065 C CA . GLU C 1 65 ? 14.018 -9.062 11.257 1.00 83.17 65 GLU C CA 1
ATOM 2066 C C . GLU C 1 65 ? 12.636 -9.003 10.623 1.00 77.51 65 GLU C C 1
ATOM 2067 O O . GLU C 1 65 ? 12.496 -9.269 9.423 1.00 79.95 65 GLU C O 1
ATOM 2073 N N . VAL C 1 66 ? 11.617 -8.630 11.400 1.00 71.76 66 VAL C N 1
ATOM 2074 C CA . VAL C 1 66 ? 10.255 -8.602 10.893 1.00 65.23 66 VAL C CA 1
ATOM 2075 C C . VAL C 1 66 ? 9.894 -7.271 10.248 1.00 68.05 66 VAL C C 1
ATOM 2076 O O . VAL C 1 66 ? 8.763 -7.112 9.766 1.00 64.78 66 VAL C O 1
ATOM 2080 N N . PHE C 1 67 ? 10.818 -6.313 10.215 1.00 69.13 67 PHE C N 1
ATOM 2081 C CA . PHE C 1 67 ? 10.580 -5.007 9.606 1.00 67.91 67 PHE C CA 1
ATOM 2082 C C . PHE C 1 67 ? 11.553 -4.873 8.445 1.00 74.05 67 PHE C C 1
ATOM 2083 O O . PHE C 1 67 ? 12.774 -4.803 8.669 1.00 74.42 67 PHE C O 1
ATOM 2091 N N . PRO C 1 68 ? 11.074 -4.819 7.205 1.00 75.10 68 PRO C N 1
ATOM 2092 C CA . PRO C 1 68 ? 11.971 -5.028 6.062 1.00 75.18 68 PRO C CA 1
ATOM 2093 C C . PRO C 1 68 ? 12.958 -3.899 5.813 1.00 76.16 68 PRO C C 1
ATOM 2094 O O . PRO C 1 68 ? 14.168 -4.137 5.710 1.00 79.56 68 PRO C O 1
ATOM 2098 N N . ASP C 1 69 ? 12.464 -2.665 5.728 1.00 72.39 69 ASP C N 1
ATOM 2099 C CA . ASP C 1 69 ? 13.292 -1.523 5.348 1.00 72.97 69 ASP C CA 1
ATOM 2100 C C . ASP C 1 69 ? 13.884 -0.784 6.540 1.00 58.48 69 ASP C C 1
ATOM 2101 O O . ASP C 1 69 ? 14.061 0.438 6.466 1.00 52.95 69 ASP C O 1
ATOM 2106 N N . VAL C 1 70 ? 14.195 -1.485 7.628 1.00 55.39 70 VAL C N 1
ATOM 2107 C CA . VAL C 1 70 ? 14.595 -0.871 8.889 1.00 52.39 70 VAL C CA 1
ATOM 2108 C C . VAL C 1 70 ? 16.016 -1.302 9.232 1.00 51.30 70 VAL C C 1
ATOM 2109 O O . VAL C 1 70 ? 16.320 -2.498 9.229 1.00 53.24 70 VAL C O 1
ATOM 2113 N N . ASP C 1 71 ? 16.882 -0.328 9.526 1.00 46.66 71 ASP C N 1
ATOM 2114 C CA . ASP C 1 71 ? 18.222 -0.568 10.062 1.00 41.57 71 ASP C CA 1
ATOM 2115 C C . ASP C 1 71 ? 18.282 -0.154 11.534 1.00 44.50 71 ASP C C 1
ATOM 2116 O O . ASP C 1 71 ? 17.691 0.858 11.931 1.00 34.36 71 ASP C O 1
ATOM 2121 N N . THR C 1 72 ? 19.005 -0.926 12.346 1.00 43.41 72 THR C N 1
ATOM 2122 C CA . THR C 1 72 ? 19.083 -0.658 13.773 1.00 44.71 72 THR C CA 1
ATOM 2123 C C . THR C 1 72 ? 20.500 -0.263 14.155 1.00 48.11 72 THR C C 1
ATOM 2124 O O . THR C 1 72 ? 21.478 -0.779 13.595 1.00 39.18 72 THR C O 1
ATOM 2128 N N . TYR C 1 73 ? 20.593 0.657 15.116 1.00 36.06 73 TYR C N 1
ATOM 2129 C CA . TYR C 1 73 ? 21.856 1.223 15.558 1.00 33.15 73 TYR C CA 1
ATOM 2130 C C . TYR C 1 73 ? 21.841 1.369 17.078 1.00 35.31 73 TYR C C 1
ATOM 2131 O O . TYR C 1 73 ? 20.780 1.510 17.693 1.00 32.61 73 TYR C O 1
ATOM 2140 N N . SER C 1 74 ? 23.030 1.333 17.678 1.00 30.05 74 SER C N 1
ATOM 2141 C CA . SER C 1 74 ? 23.180 1.518 19.110 1.00 31.92 74 SER C CA 1
ATOM 2142 C C . SER C 1 74 ? 24.214 2.603 19.352 1.00 38.08 74 SER C C 1
ATOM 2143 O O . SER C 1 74 ? 25.250 2.649 18.681 1.00 32.77 74 SER C O 1
ATOM 2146 N N . VAL C 1 75 ? 23.923 3.478 20.310 1.00 38.22 75 VAL C N 1
ATOM 2147 C CA . VAL C 1 75 ? 24.809 4.573 20.684 1.00 35.29 75 VAL C CA 1
ATOM 2148 C C . VAL C 1 75 ? 25.105 4.447 22.170 1.00 41.62 75 VAL C C 1
ATOM 2149 O O . VAL C 1 75 ? 24.192 4.520 23.001 1.00 36.17 75 VAL C O 1
ATOM 2153 N N . ASP C 1 76 ? 26.370 4.242 22.506 1.00 38.05 76 ASP C N 1
ATOM 2154 C CA . ASP C 1 76 ? 26.784 4.274 23.902 1.00 32.33 76 ASP C CA 1
ATOM 2155 C C . ASP C 1 76 ? 26.942 5.739 24.282 1.00 32.06 76 ASP C C 1
ATOM 2156 O O . ASP C 1 76 ? 27.916 6.384 23.880 1.00 34.17 76 ASP C O 1
ATOM 2161 N N . THR C 1 77 ? 26.013 6.266 25.084 1.00 31.11 77 THR C N 1
ATOM 2162 C CA . THR C 1 77 ? 26.071 7.694 25.383 1.00 35.70 77 THR C CA 1
ATOM 2163 C C . THR C 1 77 ? 27.302 8.079 26.195 1.00 38.89 77 THR C C 1
ATOM 2164 O O . THR C 1 77 ? 27.712 9.239 26.142 1.00 39.41 77 THR C O 1
ATOM 2168 N N . SER C 1 78 ? 27.921 7.146 26.925 1.00 34.37 78 SER C N 1
ATOM 2169 C CA . SER C 1 78 ? 29.056 7.557 27.745 1.00 39.75 78 SER C CA 1
ATOM 2170 C C . SER C 1 78 ? 30.288 7.852 26.905 1.00 38.55 78 SER C C 1
ATOM 2171 O O . SER C 1 78 ? 31.134 8.640 27.331 1.00 52.02 78 SER C O 1
ATOM 2174 N N . THR C 1 79 ? 30.393 7.283 25.710 1.00 38.73 79 THR C N 1
ATOM 2175 C CA . THR C 1 79 ? 31.470 7.631 24.795 1.00 42.00 79 THR C CA 1
ATOM 2176 C C . THR C 1 79 ? 31.018 8.523 23.649 1.00 39.00 79 THR C C 1
ATOM 2177 O O . THR C 1 79 ? 31.832 8.839 22.778 1.00 40.25 79 THR C O 1
ATOM 2181 N N . ASN C 1 80 ? 29.750 8.925 23.604 1.00 38.79 80 ASN C N 1
ATOM 2182 C CA . ASN C 1 80 ? 29.241 9.812 22.553 1.00 34.31 80 ASN C CA 1
ATOM 2183 C C . ASN C 1 80 ? 28.450 10.943 23.183 1.00 33.24 80 ASN C C 1
ATOM 2184 O O . ASN C 1 80 ? 27.223 11.027 23.023 1.00 30.84 80 ASN C O 1
ATOM 2189 N N . PRO C 1 81 ? 29.104 11.830 23.935 1.00 36.37 81 PRO C N 1
ATOM 2190 C CA . PRO C 1 81 ? 28.352 12.942 24.517 1.00 37.26 81 PRO C CA 1
ATOM 2191 C C . PRO C 1 81 ? 27.815 13.892 23.455 1.00 38.31 81 PRO C C 1
ATOM 2192 O O . PRO C 1 81 ? 26.721 14.439 23.622 1.00 42.59 81 PRO C O 1
ATOM 2196 N N . GLU C 1 82 ? 28.528 14.058 22.339 1.00 34.03 82 GLU C N 1
ATOM 2197 C CA . GLU C 1 82 ? 28.052 14.943 21.277 1.00 26.78 82 GLU C CA 1
ATOM 2198 C C . GLU C 1 82 ? 26.751 14.438 20.672 1.00 24.22 82 GLU C C 1
ATOM 2199 O O . GLU C 1 82 ? 25.818 15.222 20.452 1.00 29.57 82 GLU C O 1
ATOM 2205 N N . ALA C 1 83 ? 26.641 13.126 20.440 1.00 30.39 83 ALA C N 1
ATOM 2206 C CA . ALA C 1 83 ? 25.386 12.610 19.901 1.00 24.18 83 ALA C CA 1
ATOM 2207 C C . ALA C 1 83 ? 24.275 12.656 20.938 1.00 27.60 83 ALA C C 1
ATOM 2208 O O . ALA C 1 83 ? 23.117 12.910 20.591 1.00 26.61 83 ALA C O 1
ATOM 2210 N N . ARG C 1 84 ? 24.600 12.400 22.214 1.00 29.13 84 ARG C N 1
ATOM 2211 C CA . ARG C 1 84 ? 23.589 12.516 23.258 1.00 30.36 84 ARG C CA 1
ATOM 2212 C C . ARG C 1 84 ? 22.988 13.908 23.266 1.00 32.38 84 ARG C C 1
ATOM 2213 O O . ARG C 1 84 ? 21.762 14.072 23.297 1.00 34.42 84 ARG C O 1
ATOM 2221 N N . GLU C 1 85 ? 23.850 14.925 23.233 1.00 26.84 85 GLU C N 1
ATOM 2222 C CA . GLU C 1 85 ? 23.373 16.302 23.190 1.00 31.52 85 GLU C CA 1
ATOM 2223 C C . GLU C 1 85 ? 22.602 16.581 21.907 1.00 30.70 85 GLU C C 1
ATOM 2224 O O . GLU C 1 85 ? 21.508 17.153 21.945 1.00 33.59 85 GLU C O 1
ATOM 2230 N N . TRP C 1 86 ? 23.151 16.171 20.755 1.00 31.27 86 TRP C N 1
ATOM 2231 C CA . TRP C 1 86 ? 22.527 16.531 19.475 1.00 25.23 86 TRP C CA 1
ATOM 2232 C C . TRP C 1 86 ? 21.115 15.964 19.370 1.00 32.60 86 TRP C C 1
ATOM 2233 O O . TRP C 1 86 ? 20.188 16.672 18.966 1.00 28.87 86 TRP C O 1
ATOM 2244 N N . TYR C 1 87 ? 20.914 14.712 19.805 1.00 27.71 87 TYR C N 1
ATOM 2245 C CA . TYR C 1 87 ? 19.584 14.106 19.793 1.00 31.77 87 TYR C CA 1
ATOM 2246 C C . TYR C 1 87 ? 18.792 14.381 21.083 1.00 30.07 87 TYR C C 1
ATOM 2247 O O . TYR C 1 87 ? 17.693 13.838 21.244 1.00 31.73 87 TYR C O 1
ATOM 2256 N N . ASN C 1 88 ? 19.315 15.229 21.979 1.00 30.71 88 ASN C N 1
ATOM 2257 C CA . ASN C 1 88 ? 18.616 15.635 23.214 1.00 34.21 88 ASN C CA 1
ATOM 2258 C C . ASN C 1 88 ? 18.193 14.417 24.036 1.00 33.30 88 ASN C C 1
ATOM 2259 O O . ASN C 1 88 ? 17.025 14.260 24.395 1.00 32.72 88 ASN C O 1
ATOM 2264 N N . ILE C 1 89 ? 19.121 13.486 24.233 1.00 32.18 89 ILE C N 1
ATOM 2265 C CA . ILE C 1 89 ? 18.799 12.271 24.976 1.00 35.53 89 ILE C CA 1
ATOM 2266 C C . ILE C 1 89 ? 18.974 12.594 26.461 1.00 36.30 89 ILE C C 1
ATOM 2267 O O . ILE C 1 89 ? 20.086 12.854 26.922 1.00 35.02 89 ILE C O 1
ATOM 2272 N N . THR C 1 90 ? 17.869 12.572 27.208 1.00 26.52 90 THR C N 1
ATOM 2273 C CA . THR C 1 90 ? 17.858 12.969 28.610 1.00 44.96 90 THR C CA 1
ATOM 2274 C C . THR C 1 90 ? 17.726 11.811 29.582 1.00 40.20 90 THR C C 1
ATOM 2275 O O . THR C 1 90 ? 17.894 12.027 30.774 1.00 41.63 90 THR C O 1
ATOM 2279 N N . SER C 1 91 ? 17.363 10.616 29.120 1.00 40.64 91 SER C N 1
ATOM 2280 C CA . SER C 1 91 ? 17.421 9.423 29.949 1.00 41.48 91 SER C CA 1
ATOM 2281 C C . SER C 1 91 ? 17.770 8.245 29.058 1.00 42.84 91 SER C C 1
ATOM 2282 O O . SER C 1 91 ? 17.556 8.284 27.846 1.00 38.66 91 SER C O 1
ATOM 2285 N N . VAL C 1 92 ? 18.342 7.204 29.647 1.00 38.73 92 VAL C N 1
ATOM 2286 C CA . VAL C 1 92 ? 18.651 6.020 28.848 1.00 37.75 92 VAL C CA 1
ATOM 2287 C C . VAL C 1 92 ? 18.021 4.815 29.539 1.00 44.19 92 VAL C C 1
ATOM 2288 O O . VAL C 1 92 ? 17.944 4.788 30.771 1.00 43.26 92 VAL C O 1
ATOM 2292 N N . PRO C 1 93 ? 17.598 3.782 28.799 1.00 45.35 93 PRO C N 1
ATOM 2293 C CA . PRO C 1 93 ? 17.643 3.746 27.331 1.00 40.22 93 PRO C CA 1
ATOM 2294 C C . PRO C 1 93 ? 16.554 4.570 26.643 1.00 42.12 93 PRO C C 1
ATOM 2295 O O . PRO C 1 93 ? 15.451 4.717 27.158 1.00 45.31 93 PRO C O 1
ATOM 2299 N N . THR C 1 94 ? 16.878 5.129 25.485 1.00 39.64 94 THR C N 1
ATOM 2300 C CA . THR C 1 94 ? 15.895 5.811 24.654 1.00 36.79 94 THR C CA 1
ATOM 2301 C C . THR C 1 94 ? 16.061 5.331 23.223 1.00 35.01 94 THR C C 1
ATOM 2302 O O . THR C 1 94 ? 17.194 5.111 22.775 1.00 29.83 94 THR C O 1
ATOM 2306 N N . PHE C 1 95 ? 14.930 5.142 22.531 1.00 35.45 95 PHE C N 1
ATOM 2307 C CA . PHE C 1 95 ? 14.884 4.843 21.101 1.00 34.28 95 PHE C CA 1
ATOM 2308 C C . PHE C 1 95 ? 14.435 6.063 20.316 1.00 37.24 95 PHE C C 1
ATOM 2309 O O . PHE C 1 95 ? 13.434 6.699 20.670 1.00 35.86 95 PHE C O 1
ATOM 2317 N N . VAL C 1 96 ? 15.132 6.323 19.205 1.00 31.49 96 VAL C N 1
ATOM 2318 C CA . VAL C 1 96 ? 14.780 7.365 18.242 1.00 39.42 96 VAL C CA 1
ATOM 2319 C C . VAL C 1 96 ? 14.569 6.720 16.870 1.00 36.08 96 VAL C C 1
ATOM 2320 O O . VAL C 1 96 ? 15.372 5.887 16.431 1.00 32.20 96 VAL C O 1
ATOM 2324 N N . ILE C 1 97 ? 13.491 7.105 16.200 1.00 37.80 97 ILE C N 1
ATOM 2325 C CA . ILE C 1 97 ? 13.170 6.618 14.866 1.00 38.40 97 ILE C CA 1
ATOM 2326 C C . ILE C 1 97 ? 13.413 7.748 13.880 1.00 38.00 97 ILE C C 1
ATOM 2327 O O . ILE C 1 97 ? 12.891 8.855 14.052 1.00 36.52 97 ILE C O 1
ATOM 2332 N N . GLU C 1 98 ? 14.209 7.476 12.853 1.00 33.30 98 GLU C N 1
ATOM 2333 C CA . GLU C 1 98 ? 14.571 8.495 11.888 1.00 38.73 98 GLU C CA 1
ATOM 2334 C C . GLU C 1 98 ? 14.302 8.007 10.467 1.00 39.14 98 GLU C C 1
ATOM 2335 O O . GLU C 1 98 ? 14.332 6.805 10.188 1.00 39.17 98 GLU C O 1
ATOM 2341 N N . LYS C 1 99 ? 14.041 8.953 9.565 1.00 38.05 99 LYS C N 1
ATOM 2342 C CA . LYS C 1 99 ? 13.966 8.637 8.133 1.00 45.32 99 LYS C CA 1
ATOM 2343 C C . LYS C 1 99 ? 14.376 9.856 7.321 1.00 41.28 99 LYS C C 1
ATOM 2344 O O . LYS C 1 99 ? 13.790 10.932 7.472 1.00 36.16 99 LYS C O 1
ATOM 2350 N N . GLY C 1 100 ? 15.358 9.686 6.445 1.00 46.79 100 GLY C N 1
ATOM 2351 C CA . GLY C 1 100 ? 15.810 10.831 5.663 1.00 41.65 100 GLY C CA 1
ATOM 2352 C C . GLY C 1 100 ? 16.205 12.021 6.504 1.00 42.58 100 GLY C C 1
ATOM 2353 O O . GLY C 1 100 ? 15.841 13.159 6.175 1.00 41.93 100 GLY C O 1
ATOM 2354 N N . GLY C 1 101 ? 16.898 11.784 7.627 1.00 42.40 101 GLY C N 1
ATOM 2355 C CA . GLY C 1 101 ? 17.365 12.876 8.475 1.00 30.40 101 GLY C CA 1
ATOM 2356 C C . GLY C 1 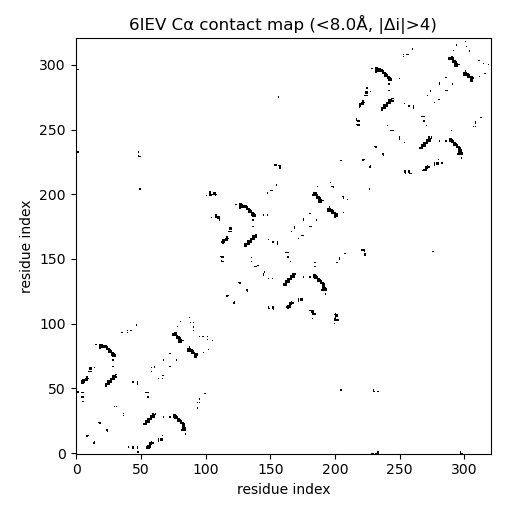101 ? 16.292 13.540 9.313 1.00 34.52 101 GLY C C 1
ATOM 2357 O O . GLY C 1 101 ? 16.576 14.544 9.990 1.00 37.62 101 GLY C O 1
ATOM 2358 N N . GLU C 1 102 ? 15.066 13.040 9.262 1.00 30.31 102 GLU C N 1
ATOM 2359 C CA . GLU C 1 102 ? 13.950 13.564 10.016 1.00 40.04 102 GLU C CA 1
ATOM 2360 C C . GLU C 1 102 ? 13.634 12.624 11.162 1.00 41.21 102 GLU C C 1
ATOM 2361 O O . GLU C 1 102 ? 13.503 11.409 10.939 1.00 38.06 102 GLU C O 1
ATOM 2367 N N . PRO C 1 103 ? 13.494 13.127 12.387 1.00 39.55 103 PRO C N 1
ATOM 2368 C CA . PRO C 1 103 ? 13.079 12.250 13.487 1.00 38.76 103 PRO C CA 1
ATOM 2369 C C . PRO C 1 103 ? 11.589 11.982 13.366 1.00 39.91 103 PRO C C 1
ATOM 2370 O O . PRO C 1 103 ? 10.788 12.914 13.319 1.00 42.54 103 PRO C O 1
ATOM 2374 N N . LEU C 1 104 ? 11.212 10.709 13.399 1.00 37.39 104 LEU C N 1
ATOM 2375 C CA . LEU C 1 104 ? 9.811 10.349 13.267 1.00 40.60 104 LEU C CA 1
ATOM 2376 C C . LEU C 1 104 ? 9.154 9.959 14.583 1.00 38.72 104 LEU C C 1
ATOM 2377 O O . LEU C 1 104 ? 7.926 9.942 14.659 1.00 43.81 104 LEU C O 1
ATOM 2382 N N . GLY C 1 105 ? 9.922 9.642 15.610 1.00 36.57 105 GLY C N 1
ATOM 2383 C CA . GLY C 1 105 ? 9.324 9.205 16.861 1.00 35.88 105 GLY C CA 1
ATOM 2384 C C . GLY C 1 105 ? 10.408 8.856 17.858 1.00 36.38 105 GLY C C 1
ATOM 2385 O O . GLY C 1 105 ? 11.574 8.662 17.503 1.00 35.35 105 GLY C O 1
ATOM 2386 N N . GLU C 1 106 ? 9.991 8.741 19.116 1.00 41.07 106 GLU C N 1
ATOM 2387 C CA . GLU C 1 106 ? 10.909 8.493 20.218 1.00 42.41 106 GLU C CA 1
ATOM 2388 C C . GLU C 1 106 ? 10.188 7.623 21.238 1.00 33.99 106 GLU C C 1
ATOM 2389 O O . GLU C 1 106 ? 8.994 7.804 21.464 1.00 44.30 106 GLU C O 1
ATOM 2395 N N . VAL C 1 107 ? 10.890 6.654 21.821 1.00 37.54 107 VAL C N 1
ATOM 2396 C CA . VAL C 1 107 ? 10.306 5.798 22.856 1.00 41.83 107 VAL C CA 1
ATOM 2397 C C . VAL C 1 107 ? 11.263 5.768 24.038 1.00 44.94 107 VAL C C 1
ATOM 2398 O O . VAL C 1 107 ? 12.395 5.284 23.915 1.00 47.30 107 VAL C O 1
ATOM 2402 N N . LYS C 1 108 ? 10.806 6.250 25.182 1.00 38.99 108 LYS C N 1
ATOM 2403 C CA . LYS C 1 108 ? 11.664 6.402 26.344 1.00 46.07 108 LYS C CA 1
ATOM 2404 C C . LYS C 1 108 ? 11.514 5.176 27.231 1.00 53.61 108 LYS C C 1
ATOM 2405 O O . LYS C 1 108 ? 10.393 4.782 27.575 1.00 61.61 108 LYS C O 1
ATOM 2411 N N . GLY C 1 109 ? 12.639 4.550 27.563 1.00 42.95 109 GLY C N 1
ATOM 2412 C CA . GLY C 1 109 ? 12.610 3.396 28.428 1.00 48.92 109 GLY C CA 1
ATOM 2413 C C . GLY C 1 109 ? 12.822 2.109 27.668 1.00 59.75 109 GLY C C 1
ATOM 2414 O O . GLY C 1 109 ? 12.832 2.086 26.430 1.00 59.66 109 GLY C O 1
ATOM 2415 N N . PRO C 1 110 ? 13.011 1.003 28.400 1.00 60.09 110 PRO C N 1
ATOM 2416 C CA . PRO C 1 110 ? 13.330 -0.268 27.741 1.00 63.90 110 PRO C CA 1
ATOM 2417 C C . PRO C 1 110 ? 12.081 -1.007 27.294 1.00 68.42 110 PRO C C 1
ATOM 2418 O O . PRO C 1 110 ? 11.996 -2.230 27.437 1.00 73.19 110 PRO C O 1
ATOM 2422 N N . ASP C 1 111 ? 11.124 -0.287 26.704 1.00 65.32 111 ASP C N 1
ATOM 2423 C CA . ASP C 1 111 ? 9.823 -0.861 26.366 1.00 69.06 111 ASP C CA 1
ATOM 2424 C C . ASP C 1 111 ? 9.816 -1.199 24.875 1.00 72.85 111 ASP C C 1
ATOM 2425 O O . ASP C 1 111 ? 9.367 -0.428 24.025 1.00 79.67 111 ASP C O 1
ATOM 2430 N N . ILE C 1 112 ? 10.293 -2.413 24.583 1.00 73.42 112 ILE C N 1
ATOM 2431 C CA . ILE C 1 112 ? 10.414 -2.883 23.205 1.00 68.58 112 ILE C CA 1
ATOM 2432 C C . ILE C 1 112 ? 9.054 -2.992 22.528 1.00 61.29 112 ILE C C 1
ATOM 2433 O O . ILE C 1 112 ? 8.933 -2.743 21.325 1.00 60.70 112 ILE C O 1
ATOM 2438 N N . ASP C 1 113 ? 8.009 -3.312 23.284 1.00 61.92 113 ASP C N 1
ATOM 2439 C CA . ASP C 1 113 ? 6.703 -3.481 22.660 1.00 70.74 113 ASP C CA 1
ATOM 2440 C C . ASP C 1 113 ? 6.105 -2.137 22.267 1.00 66.93 113 ASP C C 1
ATOM 2441 O O . ASP C 1 113 ? 5.436 -2.034 21.231 1.00 63.05 113 ASP C O 1
ATOM 2446 N N . LYS C 1 114 ? 6.372 -1.084 23.047 1.00 66.54 114 LYS C N 1
ATOM 2447 C CA . LYS C 1 114 ? 5.917 0.239 22.631 1.00 68.13 114 LYS C CA 1
ATOM 2448 C C . LYS C 1 114 ? 6.677 0.730 21.409 1.00 59.67 114 LYS C C 1
ATOM 2449 O O . LYS C 1 114 ? 6.098 1.392 20.541 1.00 52.69 114 LYS C O 1
ATOM 2455 N N . LEU C 1 115 ? 7.955 0.365 21.298 1.00 54.44 115 LEU C N 1
ATOM 2456 C CA . LEU C 1 115 ? 8.710 0.700 20.100 1.00 51.90 115 LEU C CA 1
ATOM 2457 C C . LEU C 1 115 ? 8.136 -0.025 18.898 1.00 51.95 115 LEU C C 1
ATOM 2458 O O . LEU C 1 115 ? 7.930 0.572 17.833 1.00 59.65 115 LEU C O 1
ATOM 2463 N N . ARG C 1 116 ? 7.839 -1.315 19.062 1.00 44.79 116 ARG C N 1
ATOM 2464 C CA . ARG C 1 116 ? 7.262 -2.073 17.958 1.00 59.01 116 ARG C CA 1
ATOM 2465 C C . ARG C 1 116 ? 5.954 -1.441 17.494 1.00 55.52 116 ARG C C 1
ATOM 2466 O O . ARG C 1 116 ? 5.749 -1.218 16.296 1.00 53.06 116 ARG C O 1
ATOM 2474 N N . VAL C 1 117 ? 5.084 -1.094 18.446 1.00 56.49 117 VAL C N 1
ATOM 2475 C CA . VAL C 1 117 ? 3.800 -0.475 18.117 1.00 63.98 117 VAL C CA 1
ATOM 2476 C C . VAL C 1 117 ? 4.011 0.852 17.405 1.00 63.50 117 VAL C C 1
ATOM 2477 O O . VAL C 1 117 ? 3.395 1.124 16.366 1.00 57.98 117 VAL C O 1
ATOM 2481 N N . THR C 1 118 ? 4.892 1.694 17.960 1.00 63.18 118 THR C N 1
ATOM 2482 C CA . THR C 1 118 ? 5.148 3.007 17.382 1.00 60.98 118 THR C CA 1
ATOM 2483 C C . THR C 1 118 ? 5.661 2.880 15.968 1.00 57.84 118 THR C C 1
ATOM 2484 O O . THR C 1 118 ? 5.233 3.609 15.064 1.00 53.85 118 THR C O 1
ATOM 2488 N N . LEU C 1 119 ? 6.568 1.935 15.762 1.00 61.07 119 LEU C N 1
ATOM 2489 C CA . LEU C 1 119 ? 7.146 1.718 14.450 1.00 61.59 119 LEU C CA 1
ATOM 2490 C C . LEU C 1 119 ? 6.078 1.294 13.457 1.00 65.38 119 LEU C C 1
ATOM 2491 O O . LEU C 1 119 ? 6.045 1.784 12.324 1.00 65.24 119 LEU C O 1
ATOM 2496 N N . ASP C 1 120 ? 5.172 0.404 13.872 1.00 62.16 120 ASP C N 1
ATOM 2497 C CA . ASP C 1 120 ? 4.112 -0.035 12.968 1.00 72.50 120 ASP C CA 1
ATOM 2498 C C . ASP C 1 120 ? 3.150 1.095 12.601 1.00 72.99 120 ASP C C 1
ATOM 2499 O O . ASP C 1 120 ? 2.706 1.178 11.447 1.00 72.15 120 ASP C O 1
ATOM 2504 N N . GLU C 1 121 ? 2.815 1.973 13.566 1.00 69.00 121 GLU C N 1
ATOM 2505 C CA . GLU C 1 121 ? 1.988 3.133 13.228 1.00 82.11 121 GLU C CA 1
ATOM 2506 C C . GLU C 1 121 ? 2.588 4.010 12.153 1.00 82.86 121 GLU C C 1
ATOM 2507 O O . GLU C 1 121 ? 1.857 4.575 11.320 1.00 80.10 121 GLU C O 1
ATOM 2513 N N . LEU C 1 122 ? 3.909 4.141 12.120 1.00 83.02 122 LEU C N 1
ATOM 2514 C CA . LEU C 1 122 ? 4.529 4.941 11.078 1.00 81.12 122 LEU C CA 1
ATOM 2515 C C . LEU C 1 122 ? 4.381 4.275 9.716 1.00 79.64 122 LEU C C 1
ATOM 2516 O O . LEU C 1 122 ? 4.148 4.947 8.708 1.00 73.75 122 LEU C O 1
ATOM 2521 N N . LEU C 1 123 ? 4.482 2.949 9.683 1.00 84.57 123 LEU C N 1
ATOM 2522 C CA . LEU C 1 123 ? 4.377 2.189 8.448 1.00 89.62 123 LEU C CA 1
ATOM 2523 C C . LEU C 1 123 ? 2.948 2.081 7.931 1.00 94.99 123 LEU C C 1
ATOM 2524 O O . LEU C 1 123 ? 2.749 1.566 6.823 1.00 98.48 123 LEU C O 1
ATOM 2529 N N . ALA C 1 124 ? 1.956 2.516 8.705 1.00 96.19 124 ALA C N 1
ATOM 2530 C CA . ALA C 1 124 ? 0.571 2.500 8.246 1.00 93.36 124 ALA C CA 1
ATOM 2531 C C . ALA C 1 124 ? 0.290 3.699 7.335 1.00 97.27 124 ALA C C 1
ATOM 2532 O O . ALA C 1 124 ? 1.016 4.699 7.356 1.00 99.03 124 ALA C O 1
#

Nearest PDB structures (foldseek):
  6iev-assembly1_C  TM=1.010E+00  e=9.304E-23  Trypanosoma brucei
  6iev-assembly1_A  TM=9.751E-01  e=1.513E-19  Trypanosoma brucei
  7vqv-assembly1_A  TM=9.290E-01  e=2.400E-11  synthetic construct
  7vu4-assembly1_A  TM=9.319E-01  e=2.564E-11  synthetic construct
  3f3r-assembly1_A  TM=9.375E-01  e=6.959E-1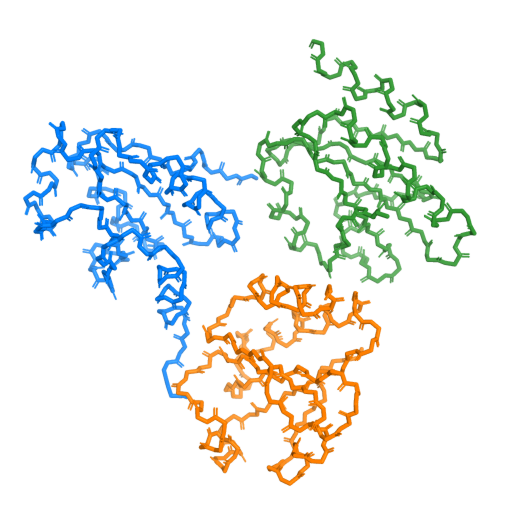0  Saccharomyces cerevisiae